Protein AF-A0A382L0S2-F1 (afdb_monomer_lite)

Structure (mmCIF, N/CA/C/O backbone):
data_AF-A0A382L0S2-F1
#
_entry.id   AF-A0A382L0S2-F1
#
loop_
_atom_site.group_PDB
_atom_site.id
_atom_site.type_symbol
_atom_site.label_atom_id
_atom_site.label_alt_id
_atom_site.label_comp_id
_atom_site.label_asym_id
_atom_site.label_entity_id
_atom_site.label_seq_id
_atom_site.pdbx_PDB_ins_code
_atom_site.Cartn_x
_atom_site.Cartn_y
_atom_site.Cartn_z
_atom_site.occupancy
_atom_site.B_iso_or_equiv
_atom_site.auth_seq_id
_atom_site.auth_comp_id
_atom_site.auth_asym_id
_atom_site.auth_atom_id
_atom_site.pdbx_PDB_model_num
ATOM 1 N N . MET A 1 1 ? 26.870 -4.732 -0.544 1.00 64.62 1 MET A N 1
ATOM 2 C CA . MET A 1 1 ? 25.675 -4.800 0.326 1.00 64.62 1 MET A CA 1
ATOM 3 C C . MET A 1 1 ? 24.924 -6.080 0.004 1.00 64.62 1 MET A C 1
ATOM 5 O O . MET A 1 1 ? 24.745 -6.356 -1.175 1.00 64.62 1 MET A O 1
ATOM 9 N N . SER A 1 2 ? 24.544 -6.872 1.008 1.00 80.81 2 SER A N 1
ATOM 10 C CA . SER A 1 2 ? 23.684 -8.047 0.823 1.00 80.81 2 SER A CA 1
ATOM 11 C C . SER A 1 2 ? 22.255 -7.709 1.243 1.00 80.81 2 SER A C 1
ATOM 13 O O . SER A 1 2 ? 22.035 -6.946 2.185 1.00 80.81 2 SER A O 1
ATOM 15 N N . PHE A 1 3 ? 21.278 -8.268 0.537 1.00 86.38 3 PHE A N 1
ATOM 16 C CA . PHE A 1 3 ? 19.871 -8.162 0.899 1.00 86.38 3 PHE A CA 1
ATOM 17 C C . PHE A 1 3 ? 19.255 -9.554 0.982 1.00 86.38 3 PHE A C 1
ATOM 19 O O . PHE A 1 3 ? 19.659 -10.479 0.275 1.00 86.38 3 PHE A O 1
ATOM 26 N N . ARG A 1 4 ? 18.258 -9.692 1.852 1.00 90.75 4 ARG A N 1
ATOM 27 C CA . ARG A 1 4 ? 17.361 -10.845 1.891 1.00 90.75 4 ARG A CA 1
ATOM 28 C C . ARG A 1 4 ? 15.991 -10.400 1.398 1.00 90.75 4 ARG A C 1
ATOM 30 O O . ARG A 1 4 ? 15.407 -9.495 1.990 1.00 90.75 4 ARG A O 1
ATOM 37 N N . LEU A 1 5 ? 15.479 -11.055 0.359 1.00 92.31 5 LEU A N 1
ATOM 38 C CA . LEU A 1 5 ? 14.095 -10.883 -0.079 1.00 92.31 5 LEU A CA 1
ATOM 39 C C . LEU A 1 5 ? 13.139 -11.382 1.012 1.00 92.31 5 LEU A C 1
ATOM 41 O O . LEU A 1 5 ? 13.307 -12.488 1.533 1.00 92.31 5 LEU A O 1
ATOM 45 N N . ILE A 1 6 ? 12.149 -10.560 1.353 1.00 93.00 6 ILE A N 1
ATOM 46 C CA . ILE A 1 6 ? 11.043 -10.924 2.244 1.00 93.00 6 ILE A CA 1
ATOM 47 C C . ILE A 1 6 ? 9.837 -11.347 1.414 1.00 93.00 6 ILE A C 1
ATOM 49 O O . ILE A 1 6 ? 9.325 -12.450 1.593 1.00 93.00 6 ILE A O 1
ATOM 53 N N . LYS A 1 7 ? 9.404 -10.483 0.492 1.00 93.12 7 LYS A N 1
ATOM 54 C CA . LYS A 1 7 ? 8.317 -10.757 -0.452 1.00 93.12 7 LYS A CA 1
ATOM 55 C C . LYS A 1 7 ? 8.411 -9.836 -1.660 1.00 93.12 7 LYS A C 1
ATOM 57 O O . LYS A 1 7 ? 8.923 -8.722 -1.565 1.00 93.12 7 LYS A O 1
ATOM 62 N N . GLN A 1 8 ? 7.844 -10.281 -2.769 1.00 94.75 8 GLN A N 1
ATOM 63 C CA . GLN A 1 8 ? 7.523 -9.405 -3.884 1.00 94.75 8 GLN A CA 1
ATOM 64 C C . GLN A 1 8 ? 6.237 -8.642 -3.549 1.00 94.75 8 GLN A C 1
ATOM 66 O O . GLN A 1 8 ? 5.236 -9.244 -3.160 1.00 94.75 8 GLN A O 1
ATOM 71 N N . ILE A 1 9 ? 6.289 -7.318 -3.645 1.00 91.69 9 ILE A N 1
ATOM 72 C CA . ILE A 1 9 ? 5.190 -6.415 -3.292 1.00 91.69 9 ILE A CA 1
ATOM 73 C C . ILE A 1 9 ? 4.315 -6.117 -4.513 1.00 91.69 9 ILE A C 1
ATOM 75 O O . ILE A 1 9 ? 3.101 -5.984 -4.382 1.00 91.69 9 ILE A O 1
ATOM 79 N N . GLY A 1 10 ? 4.915 -6.000 -5.698 1.00 93.56 10 GLY A N 1
ATOM 80 C CA . GLY A 1 10 ? 4.178 -5.650 -6.905 1.00 93.56 10 GLY A CA 1
ATOM 81 C C . GLY A 1 10 ? 5.039 -5.650 -8.159 1.00 93.56 10 GLY A C 1
ATOM 82 O O . GLY A 1 10 ? 6.267 -5.715 -8.093 1.00 93.56 10 GLY A O 1
ATOM 83 N N . VAL A 1 11 ? 4.367 -5.585 -9.305 1.00 95.00 11 VAL A N 1
ATOM 84 C CA . VAL A 1 11 ? 4.973 -5.444 -10.633 1.00 95.00 11 VAL A CA 1
ATOM 85 C C . VAL A 1 11 ? 4.153 -4.439 -11.418 1.00 95.00 11 VAL A C 1
ATOM 87 O O . VAL A 1 11 ? 2.924 -4.491 -11.380 1.00 95.00 11 VAL A O 1
ATOM 90 N N . ILE A 1 12 ? 4.832 -3.565 -12.149 1.00 94.62 12 ILE A N 1
ATOM 91 C CA . ILE A 1 12 ? 4.237 -2.774 -13.220 1.00 94.62 12 ILE A CA 1
ATOM 92 C C . ILE A 1 12 ? 4.976 -3.173 -14.492 1.00 94.62 12 ILE A C 1
ATOM 94 O O . ILE A 1 12 ? 6.193 -3.031 -14.578 1.00 94.62 12 ILE A O 1
ATOM 98 N N . THR A 1 13 ? 4.263 -3.765 -15.443 1.00 93.62 13 THR A N 1
ATOM 99 C CA . THR A 1 13 ? 4.886 -4.310 -16.656 1.00 93.62 13 THR A CA 1
ATOM 100 C C . THR A 1 13 ? 5.053 -3.239 -17.729 1.00 93.62 13 THR A C 1
ATOM 102 O O . THR A 1 13 ? 4.321 -2.253 -17.721 1.00 93.62 13 THR A O 1
ATOM 105 N N . ALA A 1 14 ? 5.953 -3.470 -18.688 1.00 91.19 14 ALA A N 1
ATOM 106 C CA . ALA A 1 14 ? 6.124 -2.606 -19.859 1.00 91.19 14 ALA A CA 1
ATOM 107 C C . ALA A 1 14 ? 4.809 -2.356 -20.604 1.00 91.19 14 ALA A C 1
ATOM 109 O O . ALA A 1 14 ? 4.462 -1.218 -20.891 1.00 91.19 14 ALA A O 1
ATOM 110 N N . SER A 1 15 ? 3.996 -3.397 -20.801 1.00 88.75 15 SER A N 1
ATOM 111 C CA . SER A 1 15 ? 2.682 -3.241 -21.433 1.00 88.75 15 SER A CA 1
ATOM 112 C C . SER A 1 15 ? 1.701 -2.408 -20.609 1.00 88.75 15 SER A C 1
ATOM 114 O O . SER A 1 15 ? 0.786 -1.824 -21.175 1.00 88.75 15 SER A O 1
ATOM 116 N N . THR A 1 16 ? 1.869 -2.358 -19.284 1.00 88.88 16 THR A N 1
ATOM 117 C CA . THR A 1 16 ? 1.082 -1.477 -18.418 1.00 88.88 16 THR A CA 1
ATOM 118 C C . THR A 1 16 ? 1.507 -0.026 -18.603 1.00 88.88 16 THR A C 1
ATOM 120 O O . THR A 1 16 ? 0.642 0.829 -18.651 1.00 88.88 16 THR A O 1
ATOM 123 N N . LEU A 1 17 ? 2.806 0.251 -18.740 1.00 87.06 17 LEU A N 1
ATOM 124 C CA . LEU A 1 17 ? 3.327 1.612 -18.888 1.00 87.06 17 LEU A CA 1
ATOM 125 C C . LEU A 1 17 ? 3.304 2.151 -20.327 1.00 87.06 17 LEU A C 1
ATOM 127 O O . LEU A 1 17 ? 3.513 3.344 -20.519 1.00 87.06 17 LEU A O 1
ATOM 131 N N . GLY A 1 18 ? 3.039 1.321 -21.337 1.00 79.12 18 GLY A N 1
ATOM 132 C CA . GLY A 1 18 ? 3.073 1.735 -22.746 1.00 79.12 18 GLY A CA 1
ATOM 133 C C . GLY A 1 18 ? 1.963 2.682 -23.213 1.00 79.12 18 GLY A C 1
ATOM 134 O O . GLY A 1 18 ? 1.896 3.017 -24.393 1.00 79.12 18 GLY A O 1
ATOM 135 N N . ASP A 1 19 ? 1.083 3.129 -22.317 1.00 70.44 19 ASP A N 1
ATOM 136 C CA . ASP A 1 19 ? 0.087 4.172 -22.585 1.00 70.44 19 ASP A CA 1
ATOM 137 C C . ASP A 1 19 ? 0.564 5.585 -22.199 1.00 70.44 19 ASP A C 1
ATOM 139 O O . ASP A 1 19 ? -0.223 6.532 -22.254 1.00 70.44 19 ASP A O 1
ATOM 143 N N . ASP A 1 20 ? 1.832 5.729 -21.797 1.00 76.25 20 ASP A N 1
ATOM 144 C CA . ASP A 1 20 ? 2.412 6.960 -21.246 1.00 76.25 20 ASP A CA 1
ATOM 145 C C . ASP A 1 20 ? 1.604 7.538 -20.066 1.00 76.25 20 ASP A C 1
ATOM 147 O O . ASP A 1 20 ? 1.702 8.727 -19.742 1.00 76.25 20 ASP A O 1
ATOM 151 N N . ALA A 1 21 ? 0.819 6.696 -19.387 1.00 84.94 21 ALA A N 1
ATOM 152 C CA . ALA A 1 21 ? 0.110 7.042 -18.171 1.00 84.94 21 ALA A CA 1
ATOM 153 C C . ALA A 1 21 ? 0.865 6.533 -16.941 1.00 84.94 21 ALA A C 1
ATOM 155 O O . ALA A 1 21 ? 1.650 5.584 -16.975 1.00 84.94 21 ALA A O 1
ATOM 156 N N . ALA A 1 22 ? 0.631 7.193 -15.809 1.00 91.62 22 ALA A N 1
ATOM 157 C CA . ALA A 1 22 ? 1.154 6.717 -14.542 1.00 91.62 22 ALA A CA 1
ATOM 158 C C . ALA A 1 22 ? 0.336 5.518 -14.060 1.00 91.62 22 ALA A C 1
ATOM 160 O O . ALA A 1 22 ? -0.888 5.595 -13.941 1.00 91.62 22 ALA A O 1
ATOM 161 N N . HIS A 1 23 ? 1.028 4.450 -13.682 1.00 93.31 23 HIS A N 1
ATOM 162 C CA . HIS A 1 23 ? 0.426 3.263 -13.083 1.00 93.31 23 HIS A CA 1
ATOM 163 C C . HIS A 1 23 ? 0.971 3.044 -11.684 1.00 93.31 23 HIS A C 1
ATOM 165 O O . HIS A 1 23 ? 2.091 3.443 -11.372 1.00 93.31 23 HIS A O 1
ATOM 171 N N . ALA A 1 24 ? 0.175 2.423 -10.819 1.00 93.25 24 ALA A N 1
ATOM 172 C CA . ALA A 1 24 ? 0.540 2.180 -9.431 1.00 93.25 24 ALA A CA 1
ATOM 173 C C . ALA A 1 24 ? 0.314 0.723 -9.037 1.00 93.25 24 ALA A C 1
ATOM 175 O O . ALA A 1 24 ? -0.635 0.079 -9.484 1.00 93.25 24 ALA A O 1
ATOM 176 N N . THR A 1 25 ? 1.162 0.220 -8.147 1.00 92.31 25 THR A N 1
ATOM 177 C CA . THR A 1 25 ? 0.911 -1.036 -7.443 1.00 92.31 25 THR A CA 1
ATOM 178 C C . THR A 1 25 ? -0.299 -0.888 -6.515 1.00 92.31 25 THR A C 1
ATOM 180 O O . THR A 1 25 ? -0.684 0.221 -6.126 1.00 92.31 25 THR A O 1
ATOM 183 N N . SER A 1 26 ? -0.859 -2.015 -6.070 1.00 89.56 26 SER A N 1
ATOM 184 C CA . SER A 1 26 ? -1.705 -2.025 -4.870 1.00 89.56 26 SER A CA 1
ATOM 185 C C . SER A 1 26 ? -0.945 -1.425 -3.685 1.00 89.56 26 SER A C 1
ATOM 187 O O . SER A 1 26 ? 0.293 -1.508 -3.654 1.00 89.56 26 SER A O 1
ATOM 189 N N . ALA A 1 27 ? -1.652 -0.836 -2.710 1.00 87.56 27 ALA A N 1
ATOM 190 C CA . ALA A 1 27 ? -0.945 -0.394 -1.518 1.00 87.56 27 ALA A CA 1
ATOM 191 C C . ALA A 1 27 ? -0.402 -1.591 -0.737 1.00 87.56 27 ALA A C 1
ATOM 193 O O . ALA A 1 27 ? -0.904 -2.716 -0.814 1.00 87.56 27 ALA A O 1
ATOM 194 N N . PHE A 1 28 ? 0.658 -1.343 0.015 1.00 89.88 28 PH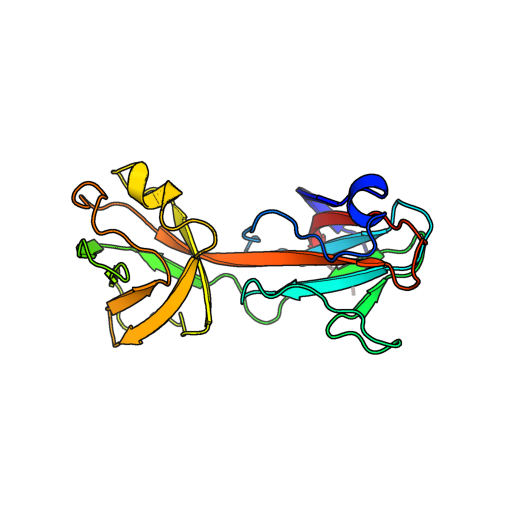E A N 1
ATOM 195 C CA . PHE A 1 28 ? 1.332 -2.362 0.794 1.00 89.88 28 PHE A CA 1
ATOM 196 C C . PHE A 1 28 ? 1.877 -1.792 2.092 1.00 89.88 28 PHE A C 1
ATOM 198 O O . PHE A 1 28 ? 2.148 -0.599 2.229 1.00 89.88 28 PHE A O 1
ATOM 205 N N . THR A 1 29 ? 2.077 -2.691 3.045 1.00 89.69 29 THR A N 1
ATOM 206 C CA . THR A 1 29 ? 2.814 -2.427 4.274 1.00 89.69 29 THR A CA 1
ATOM 207 C C . THR A 1 29 ? 4.179 -3.094 4.190 1.00 89.69 29 THR A C 1
ATOM 209 O O . THR A 1 29 ? 4.353 -4.125 3.526 1.00 89.69 29 THR A O 1
ATOM 212 N N . ILE A 1 30 ? 5.142 -2.492 4.876 1.00 88.06 30 ILE A N 1
ATOM 213 C CA . ILE A 1 30 ? 6.498 -3.011 5.022 1.00 88.06 30 ILE A CA 1
ATOM 214 C C . ILE A 1 30 ? 6.763 -3.346 6.486 1.00 88.06 30 ILE A C 1
ATOM 216 O O . ILE A 1 30 ? 6.225 -2.708 7.394 1.00 88.06 30 ILE A O 1
ATOM 220 N N . GLY A 1 31 ? 7.612 -4.338 6.723 1.00 86.31 31 GLY A N 1
ATOM 221 C CA . GLY A 1 31 ? 8.090 -4.667 8.055 1.00 86.31 31 GLY A CA 1
ATOM 222 C C . GLY A 1 31 ? 8.904 -3.526 8.687 1.00 86.31 31 GLY A C 1
ATOM 223 O O . GLY A 1 31 ? 9.532 -2.727 7.987 1.00 86.31 31 GLY A O 1
ATOM 224 N N . PRO A 1 32 ? 8.977 -3.465 10.029 1.00 80.25 32 PRO A N 1
ATOM 225 C CA . PRO A 1 32 ? 9.623 -2.365 10.758 1.00 80.25 32 PRO A CA 1
ATOM 226 C C . PRO A 1 32 ? 11.134 -2.239 10.497 1.00 80.25 32 PRO A C 1
ATOM 228 O O . PRO A 1 32 ? 11.726 -1.187 10.734 1.00 80.25 32 PRO A O 1
ATOM 231 N N . ARG A 1 33 ? 11.772 -3.311 10.014 1.00 83.38 33 ARG A N 1
ATOM 232 C CA . ARG A 1 33 ? 13.212 -3.383 9.705 1.00 83.38 33 ARG A CA 1
ATOM 233 C C . ARG A 1 33 ? 13.478 -3.612 8.218 1.00 83.38 33 ARG A C 1
ATOM 235 O O . ARG A 1 33 ? 14.577 -4.017 7.846 1.00 83.38 33 ARG A O 1
ATOM 242 N N . SER A 1 34 ? 12.460 -3.399 7.395 1.00 89.81 34 SER A N 1
ATOM 243 C CA . SER A 1 34 ? 12.517 -3.655 5.968 1.00 89.81 34 SER A CA 1
ATOM 244 C C . SER A 1 34 ? 12.777 -2.372 5.187 1.00 89.81 34 SER A C 1
ATOM 246 O O . SER A 1 34 ? 12.677 -1.251 5.689 1.00 89.81 34 SER A O 1
ATOM 248 N N . SER A 1 35 ? 13.151 -2.555 3.935 1.00 91.94 35 SER A N 1
ATOM 249 C CA . SER A 1 35 ? 13.366 -1.523 2.932 1.00 91.94 35 SER A CA 1
ATOM 250 C C . SER A 1 35 ? 12.645 -1.934 1.655 1.00 91.94 35 SER A C 1
ATOM 252 O O . SER A 1 35 ? 12.332 -3.111 1.457 1.00 91.94 35 SER A O 1
ATOM 254 N N . ILE A 1 36 ? 12.376 -0.963 0.795 1.00 93.62 36 ILE A N 1
ATOM 255 C CA . ILE A 1 36 ? 11.750 -1.204 -0.504 1.00 93.62 36 ILE A CA 1
ATOM 256 C C . ILE A 1 36 ? 12.867 -1.235 -1.532 1.00 93.62 36 ILE A C 1
ATOM 258 O O . ILE A 1 36 ? 13.655 -0.295 -1.617 1.00 93.62 36 ILE A O 1
ATOM 262 N N . ARG A 1 37 ? 12.942 -2.298 -2.322 1.00 94.81 37 ARG A N 1
ATOM 263 C CA . ARG A 1 37 ? 13.800 -2.340 -3.500 1.00 94.81 37 ARG A CA 1
ATOM 264 C C . ARG A 1 37 ? 12.933 -2.247 -4.740 1.00 94.81 37 ARG A C 1
ATOM 266 O O . ARG A 1 37 ? 11.941 -2.959 -4.859 1.00 94.81 37 ARG A O 1
ATOM 273 N N . ILE A 1 38 ? 13.314 -1.362 -5.646 1.00 96.56 38 ILE A N 1
ATOM 274 C CA . ILE A 1 38 ? 12.640 -1.172 -6.925 1.00 96.56 38 ILE A CA 1
ATOM 275 C C . ILE A 1 38 ? 13.666 -1.445 -8.010 1.00 96.56 38 ILE A C 1
ATOM 277 O O . ILE A 1 38 ? 14.729 -0.821 -8.012 1.00 96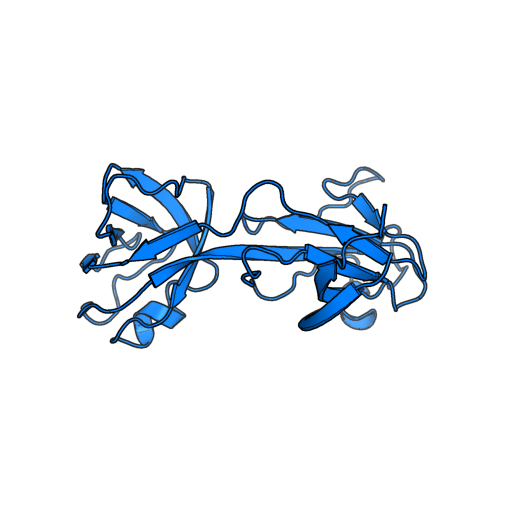.56 38 ILE A O 1
ATOM 281 N N . SER A 1 39 ? 13.364 -2.393 -8.890 1.00 96.50 39 SER A N 1
ATOM 282 C CA . SER A 1 39 ? 14.242 -2.798 -9.989 1.00 96.50 39 SER A CA 1
ATOM 283 C C . SER A 1 39 ? 13.551 -2.559 -11.321 1.00 96.50 39 SER A C 1
ATOM 285 O O . SER A 1 39 ? 12.394 -2.945 -11.482 1.00 96.50 39 SER A O 1
ATOM 287 N N . GLU A 1 40 ? 14.266 -1.945 -12.256 1.00 96.19 40 GLU A N 1
ATOM 288 C CA . GLU A 1 40 ? 13.844 -1.783 -13.645 1.00 96.19 40 GLU A CA 1
ATOM 289 C C . GLU A 1 40 ? 14.088 -3.097 -14.405 1.00 96.19 40 GLU A C 1
ATOM 291 O O . GLU A 1 40 ? 15.133 -3.730 -14.231 1.00 96.19 40 GLU A O 1
ATOM 296 N N . VAL A 1 41 ? 13.099 -3.542 -15.182 1.00 94.62 41 VAL A N 1
ATOM 297 C CA . VAL A 1 41 ? 13.091 -4.845 -15.877 1.00 94.62 41 VAL A CA 1
ATOM 298 C C . VAL A 1 41 ? 12.578 -4.785 -17.323 1.00 94.62 41 VAL A C 1
ATOM 300 O O . VAL A 1 41 ? 12.547 -5.814 -17.994 1.00 94.62 41 VAL A O 1
ATOM 303 N N . GLY A 1 42 ? 12.139 -3.621 -17.799 1.00 90.38 42 GLY A N 1
ATOM 304 C CA . GLY A 1 42 ? 11.716 -3.368 -19.180 1.00 90.38 42 GLY A CA 1
ATOM 305 C C . GLY A 1 42 ? 12.844 -2.876 -20.093 1.00 90.38 42 GLY A C 1
ATOM 306 O O . GLY A 1 42 ? 12.667 -2.847 -21.307 1.00 90.38 42 GLY A O 1
ATOM 307 N N . GLY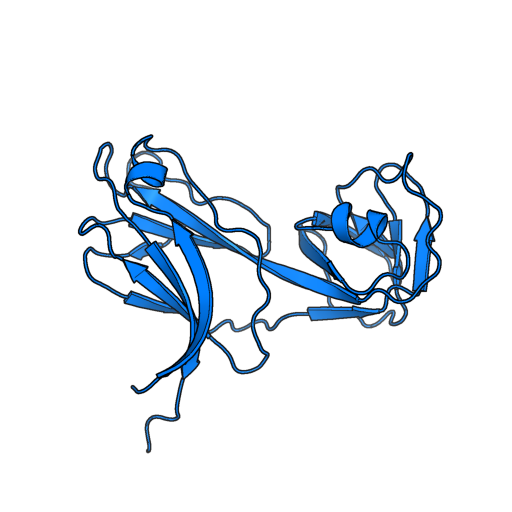 A 1 43 ? 14.011 -2.535 -19.540 1.00 92.50 43 GLY A N 1
ATOM 308 C CA . GLY A 1 43 ? 15.173 -2.063 -20.288 1.00 92.50 43 GLY A CA 1
ATOM 309 C C . GLY A 1 43 ? 15.125 -0.578 -20.651 1.00 92.50 43 GLY A C 1
ATOM 310 O O . GLY A 1 43 ? 15.985 -0.135 -21.409 1.00 92.50 43 GLY A O 1
ATOM 311 N N . GLN A 1 44 ? 14.173 0.185 -20.104 1.00 93.50 44 GLN A N 1
ATOM 312 C CA . GLN A 1 44 ? 13.981 1.615 -20.371 1.00 93.50 44 GLN A CA 1
ATOM 313 C C . GLN A 1 44 ? 13.946 2.423 -19.066 1.00 93.50 44 GLN A C 1
ATOM 315 O O . GLN A 1 44 ? 13.667 1.895 -17.993 1.00 93.50 44 GLN A O 1
ATOM 320 N N . ASP A 1 45 ? 14.228 3.722 -19.151 1.00 92.62 45 ASP A N 1
ATOM 321 C CA . ASP A 1 45 ? 14.209 4.617 -17.993 1.00 92.62 45 ASP A CA 1
ATOM 322 C C . ASP A 1 45 ? 12.765 4.938 -17.553 1.00 92.62 45 ASP A C 1
ATOM 324 O O . ASP A 1 45 ? 11.878 5.182 -18.377 1.00 92.62 45 ASP A O 1
ATOM 328 N N . ALA A 1 46 ? 12.535 4.997 -16.239 1.00 93.00 46 ALA A N 1
ATOM 329 C CA . ALA A 1 46 ? 11.234 5.314 -15.647 1.00 93.00 46 ALA A CA 1
ATOM 330 C C . ALA A 1 46 ? 11.346 6.380 -14.559 1.00 93.00 46 ALA A C 1
ATOM 332 O O . ALA A 1 46 ? 12.325 6.428 -13.813 1.00 93.00 46 ALA A O 1
ATOM 333 N N . TYR A 1 47 ? 10.295 7.174 -14.379 1.00 94.62 47 TYR A N 1
ATOM 334 C CA . TYR A 1 47 ? 10.111 7.924 -13.142 1.00 94.62 47 TYR A CA 1
ATOM 335 C C . TYR A 1 47 ? 9.302 7.108 -12.149 1.00 94.62 47 TYR A C 1
ATOM 337 O O . TYR A 1 47 ? 8.235 6.596 -12.481 1.00 94.62 47 TYR A O 1
ATOM 345 N N . VAL A 1 48 ? 9.789 7.031 -10.913 1.00 95.31 48 VAL A N 1
ATOM 346 C CA . VAL A 1 48 ? 9.180 6.240 -9.845 1.00 95.31 48 VAL A CA 1
ATOM 347 C C . VAL A 1 48 ? 8.908 7.112 -8.626 1.00 95.31 48 VAL A C 1
ATOM 349 O O . VAL A 1 48 ? 9.747 7.914 -8.206 1.00 95.31 48 VAL A O 1
ATOM 352 N N . LYS A 1 49 ? 7.737 6.926 -8.017 1.00 94.81 49 LYS A N 1
ATOM 353 C CA . LYS A 1 49 ? 7.353 7.566 -6.757 1.00 94.81 49 LYS A CA 1
ATOM 354 C C . LYS A 1 49 ? 6.842 6.531 -5.769 1.00 94.81 49 LYS A C 1
ATOM 356 O O . LYS A 1 49 ? 5.934 5.764 -6.085 1.00 94.81 49 LYS A O 1
ATOM 361 N N . VAL A 1 50 ? 7.386 6.561 -4.555 1.00 92.56 50 VAL A N 1
ATOM 362 C CA . VAL A 1 50 ? 6.807 5.878 -3.394 1.00 92.56 50 VAL A CA 1
ATOM 363 C C . VAL A 1 50 ? 5.995 6.902 -2.617 1.00 92.56 50 VAL A C 1
ATOM 365 O O . VAL A 1 50 ? 6.520 7.953 -2.262 1.00 92.56 50 VAL A O 1
ATOM 368 N N . SER A 1 51 ? 4.716 6.625 -2.389 1.00 91.69 51 SER A N 1
ATOM 369 C CA . SER A 1 51 ? 3.787 7.572 -1.774 1.00 91.69 51 SER A CA 1
ATOM 370 C C . SER A 1 51 ? 3.047 6.920 -0.616 1.00 91.69 51 SER A C 1
ATOM 372 O O . SER A 1 51 ? 2.429 5.872 -0.798 1.00 91.69 51 SER A O 1
ATOM 374 N N . ASN A 1 52 ? 3.089 7.551 0.560 1.00 89.19 52 ASN A N 1
ATOM 375 C CA . ASN A 1 52 ? 2.197 7.239 1.680 1.00 89.19 52 ASN A CA 1
ATOM 376 C C . ASN A 1 52 ? 0.888 8.039 1.613 1.00 89.19 52 ASN A C 1
ATOM 378 O O . ASN A 1 52 ? 0.038 7.849 2.465 1.00 89.19 52 ASN A O 1
ATOM 382 N N . GLU A 1 53 ? 0.718 8.920 0.627 1.00 88.12 53 GLU A N 1
ATOM 383 C CA . GLU A 1 53 ? -0.510 9.693 0.392 1.00 88.12 53 GLU A CA 1
ATOM 384 C C . GLU A 1 53 ? -1.357 9.078 -0.733 1.00 88.12 53 GLU A C 1
ATOM 386 O O . GLU A 1 53 ? -2.439 9.562 -1.049 1.00 88.12 53 GLU A O 1
ATOM 391 N N . GLY A 1 54 ? -0.858 8.030 -1.397 1.00 84.75 54 GLY A N 1
ATOM 392 C CA . GLY A 1 54 ? -1.524 7.415 -2.547 1.00 84.75 54 GLY A CA 1
ATOM 393 C C . GLY A 1 54 ? -1.459 8.238 -3.838 1.00 84.75 54 GLY A C 1
ATOM 394 O O . GLY A 1 54 ? -2.095 7.872 -4.823 1.00 84.75 54 GLY A O 1
ATOM 395 N N . THR A 1 55 ? -0.694 9.332 -3.8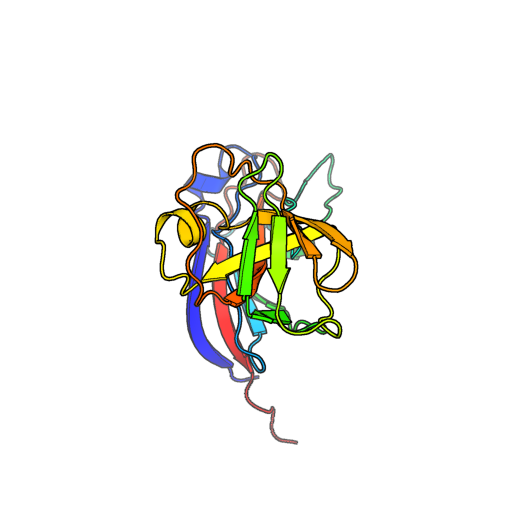58 1.00 91.00 55 THR A N 1
ATOM 396 C CA . THR A 1 55 ? -0.514 10.180 -5.044 1.00 91.00 55 THR A CA 1
ATOM 397 C C . THR A 1 55 ? 0.387 9.516 -6.087 1.00 91.00 55 THR A C 1
ATOM 399 O O . THR A 1 55 ? 1.446 8.979 -5.754 1.00 91.00 55 THR A O 1
ATOM 402 N N . ALA A 1 56 ? -0.012 9.597 -7.357 1.00 93.06 56 ALA A N 1
ATOM 403 C CA . ALA A 1 56 ? 0.746 9.037 -8.470 1.00 93.06 56 ALA A CA 1
ATOM 404 C C . ALA A 1 56 ? 1.990 9.873 -8.820 1.00 93.06 56 ALA A C 1
ATOM 406 O O . ALA A 1 56 ? 2.075 11.080 -8.542 1.00 93.06 56 ALA A O 1
ATOM 407 N N . VAL A 1 57 ? 2.959 9.211 -9.449 1.00 94.38 57 VAL A N 1
ATOM 408 C CA . VAL A 1 57 ? 4.061 9.872 -10.139 1.00 94.38 57 VAL A CA 1
ATOM 409 C C . VAL A 1 57 ? 3.520 10.666 -11.327 1.00 94.38 57 VAL A C 1
ATOM 411 O O . VAL A 1 57 ? 2.564 10.259 -11.981 1.00 94.38 57 VAL A O 1
ATOM 414 N N . THR A 1 58 ? 4.118 11.815 -11.604 1.00 92.31 58 THR A N 1
ATOM 415 C CA . THR A 1 58 ? 3.791 12.654 -12.759 1.00 92.31 58 THR A CA 1
ATOM 416 C C . THR A 1 58 ? 5.060 12.930 -13.537 1.00 92.31 58 THR A C 1
ATOM 418 O O . THR A 1 58 ? 6.068 13.248 -12.916 1.00 92.31 58 THR A O 1
ATOM 421 N N . ASN A 1 59 ? 4.993 12.889 -14.864 1.00 87.62 59 ASN A N 1
ATOM 422 C CA . ASN A 1 59 ? 6.043 13.374 -15.753 1.00 87.62 59 ASN A CA 1
ATOM 423 C C . ASN A 1 59 ? 5.418 14.407 -16.693 1.00 87.62 59 ASN A C 1
ATOM 425 O O . ASN A 1 59 ? 4.562 14.066 -17.505 1.00 87.62 59 ASN A O 1
ATOM 429 N N . SER A 1 60 ? 5.794 15.675 -16.541 1.00 80.12 60 SER A N 1
ATOM 430 C CA . SER A 1 60 ? 5.340 16.749 -17.424 1.00 80.12 60 SER A CA 1
ATOM 431 C C . SER A 1 60 ? 6.545 17.530 -17.915 1.00 80.12 60 SER A C 1
ATOM 433 O O . SER A 1 60 ? 7.253 18.153 -17.123 1.00 80.12 60 SER A O 1
ATOM 435 N N . SER A 1 61 ? 6.790 17.481 -19.225 1.00 75.06 61 SER A N 1
ATOM 436 C CA . SER A 1 61 ? 7.866 18.230 -19.888 1.00 75.06 61 SER A CA 1
ATOM 437 C C . SER A 1 61 ? 9.249 18.037 -19.240 1.00 75.06 61 SER A C 1
ATOM 439 O O . SER A 1 61 ? 10.004 18.996 -19.090 1.00 75.06 61 SER A O 1
ATOM 441 N N . GLY A 1 62 ? 9.574 16.808 -18.821 1.00 70.19 62 GLY A N 1
ATOM 442 C CA . GLY A 1 62 ? 10.858 16.474 -18.190 1.00 70.19 62 GLY A CA 1
ATOM 443 C C . GLY A 1 62 ? 10.970 16.862 -16.712 1.00 70.19 62 GLY A C 1
ATOM 444 O O . GLY A 1 62 ? 12.041 16.729 -16.122 1.00 70.19 62 GLY A O 1
ATOM 445 N N . VAL A 1 63 ? 9.881 17.331 -16.095 1.00 81.00 63 VAL A N 1
ATOM 446 C CA . VAL A 1 63 ? 9.792 17.562 -14.651 1.00 81.00 63 VAL A CA 1
ATOM 447 C C . VAL A 1 63 ? 8.945 16.459 -14.033 1.00 81.00 63 VAL A C 1
ATOM 449 O O . VAL A 1 63 ? 7.777 16.279 -14.387 1.00 81.00 63 VAL A O 1
ATOM 452 N N . SER A 1 64 ? 9.542 15.734 -13.088 1.00 90.19 64 SER A N 1
ATOM 453 C CA . SER A 1 64 ? 8.878 14.664 -12.353 1.00 90.19 64 SER A CA 1
ATOM 454 C C . SER A 1 64 ? 8.805 14.949 -10.859 1.00 90.19 64 SER A C 1
ATOM 456 O O . SER A 1 64 ? 9.713 15.547 -10.283 1.00 90.19 64 SER A O 1
ATOM 458 N N . ASN A 1 65 ? 7.717 14.504 -10.225 1.00 92.75 65 ASN A N 1
ATOM 459 C CA . ASN A 1 65 ? 7.585 14.468 -8.763 1.00 92.75 65 ASN A CA 1
ATOM 460 C C . ASN A 1 65 ? 8.146 13.160 -8.155 1.00 92.75 65 ASN A C 1
ATOM 462 O O . ASN A 1 65 ? 8.016 12.938 -6.950 1.00 92.75 65 ASN A O 1
ATOM 466 N N . GLY A 1 66 ? 8.706 12.285 -8.995 1.00 92.94 66 GLY A N 1
ATOM 467 C CA . GLY A 1 66 ? 9.418 11.068 -8.628 1.00 92.94 66 GLY A CA 1
ATOM 468 C C . GLY A 1 66 ? 10.907 11.155 -8.963 1.00 92.94 66 GLY A C 1
ATOM 469 O O . GLY A 1 66 ? 11.386 12.137 -9.531 1.00 92.94 66 GLY A O 1
ATOM 470 N N . PHE A 1 67 ? 11.651 10.107 -8.623 1.00 93.31 67 PHE A N 1
ATOM 471 C CA . PHE A 1 67 ? 13.056 9.976 -9.007 1.00 93.31 67 PHE A CA 1
ATOM 472 C C . PHE A 1 67 ? 13.182 9.169 -10.302 1.00 93.31 67 PHE A C 1
ATOM 474 O O . PHE A 1 67 ? 12.341 8.321 -10.596 1.00 93.31 67 PHE A O 1
ATOM 481 N N . CYS A 1 68 ? 14.234 9.428 -11.077 1.00 93.38 68 CYS A N 1
ATOM 482 C CA . CYS A 1 68 ? 14.543 8.634 -12.263 1.00 93.38 68 CYS A CA 1
ATOM 483 C C . CYS A 1 68 ? 15.210 7.311 -11.852 1.00 93.38 68 CYS A C 1
ATOM 485 O O . CYS A 1 68 ? 16.236 7.312 -11.165 1.00 93.38 68 CYS A O 1
ATOM 487 N N . LEU A 1 69 ? 14.627 6.195 -12.277 1.00 95.44 69 LEU A N 1
ATOM 488 C CA . LEU A 1 69 ? 15.193 4.856 -12.213 1.00 95.44 69 LEU A CA 1
ATOM 489 C C . LEU A 1 69 ? 15.692 4.488 -13.612 1.00 95.44 69 LEU A C 1
ATOM 491 O O . LEU A 1 69 ? 14.905 4.402 -14.552 1.00 95.44 69 LEU A O 1
ATOM 495 N N . LYS A 1 70 ? 17.003 4.283 -13.740 1.00 95.06 70 LYS A N 1
ATOM 496 C CA . LYS A 1 70 ? 17.630 3.987 -15.029 1.00 95.06 70 LYS A CA 1
ATOM 497 C C . LYS A 1 70 ? 17.409 2.541 -15.464 1.00 95.06 70 LYS A C 1
ATOM 499 O O . LYS A 1 70 ? 17.279 1.651 -14.618 1.00 95.06 70 LYS A O 1
ATOM 504 N N . ALA A 1 71 ? 17.432 2.319 -16.770 1.00 94.50 71 ALA A N 1
ATOM 505 C CA . ALA A 1 71 ? 17.326 1.017 -17.400 1.00 94.50 71 ALA A CA 1
ATOM 506 C C . ALA A 1 71 ? 18.289 0.006 -16.762 1.00 94.50 71 ALA A C 1
ATOM 508 O O . ALA A 1 71 ? 19.470 0.296 -16.543 1.00 94.50 71 ALA A O 1
ATOM 509 N N . ASN A 1 72 ? 17.787 -1.195 -16.479 1.00 94.81 72 ASN A N 1
ATOM 510 C CA . ASN A 1 72 ? 18.516 -2.305 -15.863 1.00 94.81 72 ASN A CA 1
ATOM 511 C C . ASN A 1 72 ? 19.162 -1.965 -14.505 1.00 94.81 72 ASN A C 1
ATOM 513 O O . ASN A 1 72 ? 20.137 -2.602 -14.094 1.00 94.81 72 ASN A O 1
ATOM 517 N N . SER A 1 73 ? 18.648 -0.952 -13.800 1.00 96.38 73 SER A N 1
ATOM 518 C CA . SER A 1 73 ? 19.146 -0.542 -12.487 1.00 96.38 73 SER A CA 1
ATOM 519 C C . SER A 1 73 ? 18.151 -0.862 -11.371 1.00 96.38 73 SER A C 1
ATOM 521 O O . SER A 1 73 ? 16.985 -1.184 -11.602 1.00 96.38 73 SER A O 1
ATOM 523 N N . SER A 1 74 ? 18.620 -0.789 -10.124 1.00 95.62 74 SER A N 1
ATOM 524 C CA . SER A 1 74 ? 17.753 -0.923 -8.956 1.00 95.62 74 SER A CA 1
ATOM 525 C C . SER A 1 74 ? 18.100 0.105 -7.892 1.00 95.62 74 SER A C 1
ATOM 527 O O . SER A 1 74 ? 19.279 0.338 -7.622 1.00 95.62 74 SER A O 1
ATOM 529 N N . VAL A 1 75 ? 17.078 0.648 -7.239 1.00 95.56 75 VAL A N 1
ATOM 530 C CA . VAL A 1 75 ? 17.198 1.564 -6.101 1.00 95.56 75 VAL A CA 1
ATOM 531 C C . VAL A 1 75 ? 16.654 0.886 -4.850 1.00 95.56 75 VAL A C 1
ATOM 533 O O . VAL A 1 75 ? 15.663 0.158 -4.898 1.00 95.56 75 VAL A O 1
ATOM 536 N N . THR A 1 76 ? 17.317 1.116 -3.716 1.00 93.75 76 THR A N 1
ATOM 537 C CA . THR A 1 76 ? 16.830 0.697 -2.397 1.00 93.75 76 THR A CA 1
ATOM 538 C C . THR A 1 76 ? 16.443 1.925 -1.590 1.00 93.75 76 THR A C 1
ATOM 540 O O . THR A 1 76 ? 17.244 2.841 -1.429 1.00 93.75 76 THR A O 1
ATOM 543 N N . ILE A 1 77 ? 15.218 1.924 -1.082 1.00 91.50 77 ILE A N 1
ATOM 544 C CA . ILE A 1 77 ? 14.622 3.001 -0.304 1.00 91.50 77 ILE A CA 1
ATOM 545 C C . ILE A 1 77 ? 14.493 2.507 1.128 1.00 91.50 77 ILE A C 1
ATOM 547 O O . ILE A 1 77 ? 13.759 1.554 1.413 1.00 91.50 77 ILE A O 1
ATOM 551 N N . VAL A 1 78 ? 15.225 3.163 2.023 1.00 88.88 78 VAL A N 1
ATOM 552 C CA . VAL A 1 78 ? 15.128 2.956 3.465 1.00 88.88 78 VAL A CA 1
ATOM 553 C C . VAL A 1 78 ? 14.215 4.053 4.002 1.00 88.88 78 VAL A C 1
ATOM 555 O O . VAL A 1 78 ? 14.612 5.212 3.987 1.00 88.88 78 VAL A O 1
ATOM 558 N N . PRO A 1 79 ? 12.985 3.733 4.422 1.00 83.25 79 PRO A N 1
ATOM 559 C CA . PRO A 1 79 ? 12.070 4.755 4.896 1.00 83.25 79 PRO A CA 1
ATOM 560 C C . PRO A 1 79 ? 12.465 5.208 6.301 1.00 83.25 79 PRO A C 1
ATOM 562 O O . PRO A 1 79 ? 12.660 4.371 7.194 1.00 83.25 79 PRO A O 1
ATOM 565 N N . ASP A 1 80 ? 12.547 6.523 6.481 1.00 79.19 80 ASP A N 1
ATOM 566 C CA . ASP A 1 80 ? 12.817 7.157 7.774 1.00 79.19 80 ASP A CA 1
ATOM 567 C C . ASP A 1 80 ? 11.618 7.006 8.714 1.00 79.19 80 ASP A C 1
ATOM 569 O O . ASP A 1 80 ? 11.772 6.641 9.880 1.00 79.19 80 ASP A O 1
ATOM 573 N N . GLU A 1 81 ? 10.408 7.192 8.183 1.00 73.44 81 GLU A N 1
ATOM 574 C CA . GLU A 1 81 ? 9.165 6.960 8.909 1.00 73.44 81 GLU A CA 1
ATOM 575 C C . GLU A 1 81 ? 8.681 5.520 8.699 1.00 73.44 81 GLU A C 1
ATOM 577 O O . GLU A 1 81 ? 8.588 5.016 7.576 1.00 73.44 81 GLU A O 1
ATOM 582 N N . LYS A 1 82 ? 8.410 4.820 9.802 1.00 76.12 82 LYS A N 1
ATOM 583 C CA . LYS A 1 82 ? 7.936 3.432 9.770 1.00 76.12 82 LYS A CA 1
ATOM 584 C C . LYS A 1 82 ? 6.420 3.371 9.616 1.00 76.12 82 LYS A C 1
ATOM 586 O O . LYS A 1 82 ? 5.716 4.358 9.801 1.00 76.12 82 LYS A O 1
ATOM 591 N N . VAL A 1 83 ? 5.925 2.175 9.290 1.00 86.50 83 VAL A N 1
ATOM 592 C CA . VAL A 1 83 ? 4.486 1.897 9.320 1.00 86.50 83 VAL A CA 1
ATOM 593 C C . VAL A 1 83 ? 3.923 2.246 10.693 1.00 86.50 83 VAL A C 1
ATOM 595 O O . VAL A 1 83 ? 4.489 1.885 11.725 1.00 86.50 83 VAL A O 1
ATOM 598 N N . ASN A 1 84 ? 2.807 2.955 10.683 1.00 90.62 84 ASN A N 1
ATOM 599 C CA . ASN A 1 84 ? 2.097 3.376 11.869 1.00 90.62 84 ASN A CA 1
ATOM 600 C C . ASN A 1 84 ? 0.762 2.649 11.919 1.00 90.62 84 ASN A C 1
ATOM 602 O O . ASN A 1 84 ? 0.144 2.412 10.880 1.00 90.62 84 ASN A O 1
ATOM 606 N N . SER A 1 85 ? 0.317 2.277 13.110 1.00 93.62 85 SER A N 1
ATOM 607 C CA . SER A 1 85 ? -0.917 1.525 13.263 1.00 93.62 85 SER A CA 1
ATOM 608 C C . SER A 1 85 ? -1.594 1.791 14.591 1.00 93.62 85 SER A C 1
ATOM 610 O O . SER A 1 85 ? -0.928 2.033 15.594 1.00 93.62 85 SER A O 1
ATOM 612 N N . THR A 1 86 ? -2.913 1.654 14.610 1.00 95.81 86 THR A N 1
ATOM 613 C CA . THR A 1 86 ? -3.723 1.728 15.826 1.00 95.81 86 THR A CA 1
ATOM 614 C C . THR A 1 86 ? -4.915 0.777 15.738 1.00 95.81 86 THR A C 1
ATOM 616 O O . THR A 1 86 ? -5.350 0.397 14.649 1.00 95.81 86 THR A O 1
ATOM 619 N N . VAL A 1 87 ? -5.445 0.371 16.889 1.00 96.88 87 VAL A N 1
ATOM 620 C CA . VAL A 1 87 ? -6.601 -0.532 16.974 1.00 96.88 87 VAL A CA 1
ATOM 621 C C . VAL A 1 87 ? -7.890 0.270 16.833 1.00 96.88 87 VAL A C 1
ATOM 623 O O . VAL A 1 87 ? -8.083 1.258 17.540 1.00 96.88 87 VAL A O 1
ATOM 626 N N . VAL A 1 88 ? -8.794 -0.176 15.962 1.00 97.50 88 VAL A N 1
ATOM 627 C CA . VAL A 1 88 ? -10.130 0.403 15.769 1.00 97.50 88 VAL A CA 1
ATOM 628 C C . VAL A 1 88 ? -11.127 -0.292 16.694 1.00 97.50 88 VAL A C 1
ATOM 630 O O . VAL A 1 88 ? -11.424 -1.481 16.539 1.00 97.50 88 VAL A O 1
ATOM 633 N N . ILE A 1 89 ? -11.684 0.464 17.638 1.00 95.81 89 ILE A N 1
ATOM 634 C CA . ILE A 1 89 ? -12.609 -0.044 18.662 1.00 95.81 89 ILE A CA 1
ATOM 635 C C . ILE A 1 89 ? -14.075 0.095 18.252 1.00 95.81 89 ILE A C 1
ATOM 637 O O . ILE A 1 89 ? -14.895 -0.750 18.606 1.00 95.81 89 ILE A O 1
ATOM 641 N N . SER A 1 90 ? -14.408 1.108 17.457 1.00 96.06 90 SER A N 1
ATOM 642 C CA . SER A 1 90 ? -15.742 1.290 16.887 1.00 96.06 90 SER A CA 1
ATOM 643 C C . SER A 1 90 ? -15.673 2.078 15.579 1.00 96.06 90 SER A C 1
ATOM 645 O O . SER A 1 90 ? -14.647 2.670 15.247 1.00 96.06 90 SER A O 1
ATOM 647 N N . ALA A 1 91 ? -16.766 2.073 14.819 1.00 97.00 91 ALA A N 1
ATOM 648 C CA . ALA A 1 91 ? -16.914 2.923 13.648 1.00 97.00 91 ALA A CA 1
ATOM 649 C C . ALA A 1 91 ? -18.354 3.425 13.533 1.00 97.00 91 ALA A C 1
ATOM 651 O O . ALA A 1 91 ? -19.306 2.691 13.814 1.00 97.00 91 ALA A O 1
ATOM 652 N N . THR A 1 92 ? -18.501 4.668 13.092 1.00 95.69 92 THR A N 1
ATOM 653 C CA . THR A 1 92 ? -19.785 5.285 12.775 1.00 95.69 92 THR A CA 1
ATOM 654 C C . THR A 1 92 ? -20.040 5.148 11.282 1.00 95.69 92 THR A C 1
ATOM 656 O O . THR A 1 92 ? -19.241 5.589 10.454 1.00 95.69 92 THR A O 1
ATOM 659 N N . VAL A 1 93 ? -21.188 4.560 10.946 1.00 95.31 93 VAL A N 1
ATOM 660 C CA . VAL A 1 93 ? -21.697 4.478 9.575 1.00 95.31 93 VAL A CA 1
ATOM 661 C C . VAL A 1 93 ? -22.115 5.881 9.125 1.00 95.31 93 VAL A C 1
ATOM 663 O O . VAL A 1 93 ? -23.138 6.408 9.556 1.00 95.31 93 VAL A O 1
ATOM 666 N N . ALA A 1 94 ? -21.281 6.502 8.297 1.00 95.94 94 ALA A N 1
ATOM 667 C CA . ALA A 1 94 ? -21.419 7.876 7.824 1.00 95.94 94 ALA A CA 1
ATOM 668 C C . ALA A 1 94 ? -20.744 8.086 6.453 1.00 95.94 94 ALA A C 1
ATOM 670 O O . ALA A 1 94 ? -20.031 7.215 5.939 1.00 95.94 94 ALA A O 1
ATOM 671 N N . ASN A 1 95 ? -20.975 9.262 5.866 1.00 96.31 95 ASN A N 1
ATOM 672 C CA . ASN A 1 95 ? -20.274 9.748 4.683 1.00 96.31 95 ASN A CA 1
ATOM 673 C C . ASN A 1 95 ? -19.647 11.121 4.985 1.00 96.31 95 ASN A C 1
ATOM 675 O O . ASN A 1 95 ? -20.390 12.107 5.016 1.00 96.31 95 ASN A O 1
ATOM 679 N N . PRO A 1 96 ? -18.326 11.217 5.201 1.00 96.88 96 PRO A N 1
ATOM 680 C CA . PRO A 1 96 ? -17.328 10.136 5.205 1.00 96.88 96 PRO A CA 1
ATOM 681 C C . PRO A 1 96 ? -17.417 9.173 6.404 1.00 96.88 96 PRO A C 1
ATOM 683 O O . PRO A 1 96 ? -18.048 9.472 7.416 1.00 96.88 96 PRO A O 1
ATOM 686 N N . ALA A 1 97 ? -16.770 8.011 6.292 1.00 97.31 97 ALA A N 1
ATOM 687 C CA . ALA A 1 97 ? -16.684 6.996 7.335 1.00 97.31 97 ALA A CA 1
ATOM 688 C C . ALA A 1 97 ? -15.774 7.453 8.477 1.00 97.31 97 ALA A C 1
ATOM 690 O O . ALA A 1 97 ? -14.659 7.930 8.241 1.00 97.31 97 ALA A O 1
ATOM 691 N N . VAL A 1 98 ? -16.241 7.253 9.710 1.00 97.38 98 VAL A N 1
ATOM 692 C CA . VAL A 1 98 ? -15.557 7.702 10.925 1.00 97.38 98 VAL A CA 1
ATOM 693 C C . VAL A 1 98 ? -15.202 6.494 11.781 1.00 97.38 98 VAL A C 1
ATOM 695 O O . VAL A 1 98 ? -16.073 5.713 12.156 1.00 97.38 98 VAL A O 1
ATOM 698 N N . LEU A 1 99 ? -13.922 6.347 12.097 1.00 97.31 99 LEU A N 1
ATOM 699 C CA . LEU A 1 99 ? -13.370 5.295 12.939 1.00 97.31 99 LEU A CA 1
ATOM 700 C C . LEU A 1 99 ? -13.012 5.882 14.303 1.00 97.31 99 LEU A C 1
ATOM 702 O O . LEU A 1 99 ? -12.450 6.974 14.390 1.00 97.31 99 LEU A O 1
ATOM 706 N N . THR A 1 100 ? -13.296 5.143 15.368 1.00 97.00 100 THR A N 1
ATOM 707 C CA . THR A 1 100 ? -12.799 5.443 16.710 1.00 97.00 100 THR A CA 1
ATOM 708 C C . THR A 1 100 ? -11.717 4.439 17.065 1.00 97.00 100 THR A C 1
ATOM 710 O O . THR A 1 100 ? -11.918 3.225 16.957 1.00 97.00 100 THR A O 1
ATOM 713 N N . VAL A 1 101 ? -10.565 4.940 17.495 1.00 96.75 101 VAL A N 1
ATOM 714 C CA . VAL A 1 101 ? -9.380 4.136 17.790 1.00 96.75 101 VAL A CA 1
ATOM 715 C C . VAL A 1 101 ? -9.060 4.119 19.279 1.00 96.75 101 VAL A C 1
ATOM 717 O O . VAL A 1 101 ? -9.489 4.989 20.034 1.00 96.75 101 VAL A O 1
ATOM 720 N N . GLN A 1 102 ? -8.339 3.089 19.713 1.00 94.50 102 GLN A N 1
ATOM 721 C CA . GLN A 1 102 ? -8.080 2.833 21.129 1.00 94.50 102 GLN A CA 1
ATOM 722 C C . GLN A 1 102 ? -7.142 3.867 21.762 1.00 94.50 102 GLN A C 1
ATOM 724 O O . GLN A 1 102 ? -7.368 4.285 22.895 1.00 94.50 102 GLN A O 1
ATOM 729 N N . ASP A 1 103 ? -6.073 4.236 21.053 1.00 91.88 103 ASP A N 1
ATOM 730 C CA . ASP A 1 103 ? -4.986 5.045 21.602 1.00 91.88 103 ASP A CA 1
ATOM 731 C C . ASP A 1 103 ? -5.067 6.503 21.119 1.00 91.88 103 ASP A C 1
ATOM 733 O O . ASP A 1 103 ? -4.827 6.743 19.937 1.00 91.88 103 ASP A O 1
ATOM 737 N N . PRO A 1 104 ? -5.356 7.490 21.989 1.00 88.19 104 PRO A N 1
ATOM 738 C CA . PRO A 1 104 ? -5.317 8.908 21.623 1.00 88.19 104 PRO A CA 1
ATOM 739 C C . PRO A 1 104 ? -3.905 9.426 21.298 1.00 88.19 104 PRO A C 1
ATOM 741 O O . PRO A 1 104 ? -3.784 10.523 20.759 1.00 88.19 104 PRO A O 1
ATOM 744 N N . GLY A 1 105 ? -2.848 8.680 21.642 1.00 89.50 105 GLY A N 1
ATOM 745 C CA . GLY A 1 105 ? -1.449 9.003 21.355 1.00 89.50 105 GLY A CA 1
ATOM 746 C C . GLY A 1 105 ? -0.942 8.509 19.997 1.00 89.50 105 GLY A C 1
ATOM 747 O O . GLY A 1 105 ? 0.256 8.608 19.729 1.00 89.50 105 GLY A O 1
ATOM 748 N N . HIS A 1 106 ? -1.817 7.978 19.137 1.00 93.50 106 HIS A N 1
ATOM 749 C CA . HIS A 1 106 ? -1.421 7.527 17.807 1.00 93.50 106 HIS A CA 1
ATOM 750 C C . HIS A 1 106 ? -0.842 8.674 16.962 1.00 93.50 106 HIS A C 1
ATOM 752 O O . HIS A 1 106 ? -1.277 9.821 17.047 1.00 93.50 106 HIS A O 1
ATOM 758 N N . THR A 1 107 ? 0.084 8.362 16.056 1.00 92.62 107 THR A N 1
ATOM 759 C CA . THR A 1 107 ? 0.738 9.379 15.208 1.00 92.62 107 THR A CA 1
ATOM 760 C C . THR A 1 107 ? 0.169 9.465 13.786 1.00 92.62 107 THR A C 1
ATOM 762 O O . THR A 1 107 ? 0.788 10.059 12.912 1.00 92.62 107 THR A O 1
ATOM 765 N N . LEU A 1 108 ? -0.990 8.845 13.523 1.00 94.44 108 LEU A N 1
ATOM 766 C CA . LEU A 1 108 ? -1.671 8.959 12.229 1.00 94.44 108 LEU A CA 1
ATOM 767 C C . LEU A 1 108 ? -2.098 10.408 11.976 1.00 94.44 108 LEU A C 1
ATOM 769 O O . LEU A 1 108 ? -2.629 11.058 12.879 1.00 94.44 108 LEU A O 1
ATOM 773 N N . VAL A 1 109 ? -1.908 10.889 10.747 1.00 93.88 109 VAL A N 1
ATOM 774 C CA . VAL A 1 109 ? -2.227 12.269 10.344 1.00 93.88 109 VAL A CA 1
ATOM 775 C C . VAL A 1 109 ? -3.064 12.314 9.067 1.00 93.88 109 VAL A C 1
ATOM 777 O O . VAL A 1 109 ? -3.094 11.363 8.287 1.00 93.88 109 VAL A O 1
ATOM 780 N N . ALA A 1 110 ? -3.752 13.436 8.844 1.00 95.69 110 ALA A N 1
ATOM 781 C CA . ALA A 1 110 ? -4.495 13.670 7.609 1.00 95.69 110 ALA A CA 1
ATOM 782 C C . ALA A 1 110 ? -3.576 13.615 6.375 1.00 95.69 110 ALA A C 1
ATOM 784 O O . ALA A 1 110 ? -2.415 14.009 6.438 1.00 95.69 110 ALA A O 1
ATOM 785 N N . GLY A 1 111 ? -4.106 13.115 5.260 1.00 93.44 111 GLY A N 1
ATOM 786 C CA . GLY A 1 111 ? -3.381 12.888 4.008 1.00 93.44 111 GLY A CA 1
ATOM 787 C C . GLY A 1 111 ? -2.783 11.486 3.881 1.00 93.44 111 GLY A C 1
ATOM 788 O O . GLY A 1 111 ? -2.735 10.956 2.771 1.00 93.44 111 GLY A O 1
ATOM 789 N N . GLN A 1 112 ? -2.416 10.836 4.993 1.00 94.06 112 GLN A N 1
ATOM 790 C CA . GLN A 1 112 ? -1.858 9.481 4.960 1.00 94.06 112 GLN A CA 1
ATOM 791 C C . GLN A 1 112 ? -2.866 8.462 4.424 1.00 94.06 112 GLN A C 1
ATOM 793 O O . GLN A 1 112 ? -4.058 8.506 4.731 1.00 94.06 112 GLN A O 1
ATOM 798 N N . GLN A 1 113 ? -2.361 7.512 3.650 1.00 94.12 113 GLN A N 1
ATOM 799 C CA . GLN A 1 113 ? -3.089 6.365 3.152 1.00 94.12 113 GLN A CA 1
ATOM 800 C C . GLN A 1 113 ? -2.991 5.219 4.159 1.00 94.12 113 GLN A C 1
ATOM 802 O O . GLN A 1 113 ? -1.914 4.857 4.640 1.00 94.12 113 GLN A O 1
ATOM 807 N N . VAL A 1 114 ? -4.134 4.624 4.466 1.00 95.62 114 VAL A N 1
ATOM 808 C CA . VAL A 1 114 ? -4.307 3.571 5.457 1.00 95.62 114 VAL A CA 1
ATOM 809 C C . VAL A 1 114 ? -5.168 2.440 4.917 1.00 95.62 114 VAL A C 1
ATOM 811 O O . VAL A 1 114 ? -6.003 2.625 4.031 1.00 95.62 114 VAL A O 1
ATOM 814 N N . SER A 1 115 ? -4.984 1.262 5.496 1.00 95.31 115 SER A N 1
ATOM 815 C CA . SER A 1 115 ? -5.870 0.121 5.307 1.00 95.31 115 SER A CA 1
ATOM 816 C C . SER A 1 115 ? -6.307 -0.438 6.655 1.00 95.31 115 SER A C 1
ATOM 818 O O . SER A 1 115 ? -5.532 -0.456 7.612 1.00 95.31 115 SER A O 1
ATOM 820 N N . LEU A 1 116 ? -7.551 -0.893 6.735 1.00 96.25 116 LEU A N 1
ATOM 821 C CA . LEU A 1 116 ? -8.096 -1.608 7.878 1.00 96.25 116 LEU A CA 1
ATOM 822 C C . LEU A 1 116 ? -7.980 -3.107 7.632 1.00 96.25 116 LEU A C 1
ATOM 824 O O . LEU A 1 116 ? -8.457 -3.623 6.622 1.00 96.25 116 LEU A O 1
ATOM 828 N N . VAL A 1 117 ? -7.370 -3.809 8.579 1.00 94.69 117 VAL A N 1
ATOM 829 C CA . VAL A 1 117 ? -7.180 -5.258 8.510 1.00 94.69 117 VAL A CA 1
ATOM 830 C C . VAL A 1 117 ? -7.681 -5.928 9.781 1.00 94.69 117 VAL A C 1
ATOM 832 O O . VAL A 1 117 ? -7.567 -5.374 10.870 1.00 94.69 117 VAL A O 1
ATOM 835 N N . GLY A 1 118 ? -8.228 -7.137 9.658 1.00 95.00 118 GLY A N 1
ATOM 836 C CA . GLY A 1 118 ? -8.669 -7.940 10.802 1.00 95.00 118 GLY A CA 1
ATOM 837 C C . GLY A 1 118 ? -10.000 -7.515 11.428 1.00 95.00 118 GLY A C 1
ATOM 838 O O . GLY A 1 118 ? -10.389 -8.085 12.444 1.00 95.00 118 GLY A O 1
ATOM 839 N N . ALA A 1 119 ? -10.733 -6.565 10.837 1.00 95.94 119 ALA A N 1
ATOM 840 C CA . ALA A 1 119 ? -12.069 -6.230 11.323 1.00 95.94 119 ALA A CA 1
ATOM 841 C C . ALA A 1 119 ? -12.995 -7.450 11.202 1.00 95.94 119 ALA A C 1
ATOM 843 O O . ALA A 1 119 ? -13.040 -8.090 10.147 1.00 95.94 119 ALA A O 1
ATOM 844 N N . ALA A 1 120 ? -13.771 -7.739 12.254 1.00 95.19 120 ALA A N 1
ATOM 845 C CA . ALA A 1 120 ? -14.685 -8.887 12.285 1.00 95.19 120 ALA A CA 1
ATOM 846 C C . ALA A 1 120 ? -15.745 -8.832 11.169 1.00 95.19 120 ALA A C 1
ATOM 848 O O . ALA A 1 120 ? -16.225 -9.858 10.691 1.00 95.19 120 ALA A O 1
ATOM 849 N N . VAL A 1 121 ? -16.087 -7.622 10.725 1.00 95.06 121 VAL A N 1
ATOM 850 C CA . VAL A 1 121 ? -17.022 -7.380 9.628 1.00 95.06 121 VAL A CA 1
ATOM 851 C C . VAL A 1 121 ? -16.232 -7.165 8.340 1.00 95.06 121 VAL A C 1
ATOM 853 O O . VAL A 1 121 ? -15.654 -6.100 8.126 1.00 95.06 121 VAL A O 1
ATOM 856 N N . ALA A 1 122 ? -16.237 -8.170 7.459 1.00 94.06 122 ALA A N 1
ATOM 857 C CA . ALA A 1 122 ? -15.441 -8.196 6.227 1.00 94.06 122 ALA A CA 1
ATOM 858 C C . ALA A 1 122 ? -15.584 -6.926 5.366 1.00 94.06 122 ALA A C 1
ATOM 860 O O . ALA A 1 122 ? -14.584 -6.418 4.862 1.00 94.06 122 ALA A O 1
ATOM 861 N N . ALA A 1 123 ? -16.800 -6.373 5.276 1.00 95.56 123 ALA A N 1
ATOM 862 C CA . ALA A 1 123 ? -17.093 -5.170 4.499 1.00 95.56 123 ALA A CA 1
ATOM 863 C C . ALA A 1 123 ? -16.246 -3.953 4.912 1.00 95.56 123 ALA A C 1
ATOM 865 O O . ALA A 1 123 ? -15.911 -3.140 4.058 1.00 95.56 123 ALA A O 1
ATOM 866 N N . TRP A 1 124 ? -15.848 -3.844 6.185 1.00 97.06 124 TRP A N 1
ATOM 867 C CA . TRP A 1 124 ? -14.989 -2.753 6.651 1.00 97.06 124 TRP A CA 1
ATOM 868 C C . TRP A 1 124 ? -13.538 -2.899 6.198 1.00 97.06 124 TRP A C 1
ATOM 870 O O . TRP A 1 124 ? -12.912 -1.890 5.886 1.00 97.06 124 TRP A O 1
ATOM 880 N N . ASN A 1 125 ? -13.020 -4.129 6.103 1.00 95.19 125 ASN A N 1
ATOM 881 C CA . ASN A 1 125 ? -11.682 -4.365 5.551 1.00 95.19 125 ASN A CA 1
ATOM 882 C C . ASN A 1 125 ? -11.645 -3.944 4.075 1.00 95.19 125 ASN A C 1
ATOM 884 O O . ASN A 1 125 ? -10.725 -3.257 3.652 1.00 95.19 125 ASN A O 1
ATOM 888 N N . THR A 1 126 ? -12.682 -4.292 3.304 1.00 95.38 126 THR A N 1
ATOM 889 C CA . THR A 1 126 ? -12.783 -3.913 1.885 1.00 95.38 126 THR A CA 1
ATOM 890 C C . THR A 1 126 ? -13.033 -2.420 1.689 1.00 95.38 126 THR A C 1
ATOM 892 O O . THR A 1 126 ? -12.419 -1.812 0.817 1.00 95.38 126 THR A O 1
ATOM 895 N N . LEU A 1 127 ? -13.926 -1.819 2.483 1.00 96.38 127 LEU A N 1
ATOM 896 C CA . LEU A 1 127 ? -14.239 -0.395 2.383 1.00 96.38 127 LEU A CA 1
ATOM 897 C C . LEU A 1 127 ? -12.997 0.450 2.659 1.00 96.38 127 LEU A C 1
ATOM 899 O O . LEU A 1 127 ? -12.653 1.317 1.858 1.00 96.38 127 LEU A O 1
ATOM 903 N N . VAL A 1 128 ? -12.338 0.181 3.788 1.00 95.81 128 VAL A N 1
ATOM 904 C CA . VAL A 1 128 ? -11.160 0.920 4.238 1.00 95.81 128 VAL A CA 1
ATOM 905 C C . VAL A 1 128 ? -9.898 0.217 3.733 1.00 95.81 128 VAL A C 1
ATOM 907 O O . VAL A 1 128 ? -9.017 -0.144 4.501 1.00 95.81 128 VAL A O 1
ATOM 910 N N . THR A 1 129 ? -9.826 -0.032 2.427 1.00 94.75 129 THR A N 1
ATOM 911 C CA . THR A 1 129 ? -8.596 -0.441 1.731 1.00 94.75 129 THR A CA 1
ATOM 912 C C . THR A 1 129 ? -8.063 0.763 0.961 1.00 94.75 129 THR A C 1
ATOM 914 O O . THR A 1 129 ? -8.841 1.474 0.315 1.00 94.75 129 THR A O 1
ATOM 917 N N . ASP A 1 130 ? -6.755 1.016 1.049 1.00 92.88 130 ASP A N 1
ATOM 918 C CA . ASP A 1 130 ? -6.062 2.118 0.364 1.00 92.88 130 ASP A CA 1
ATOM 919 C C . ASP A 1 130 ? -6.774 3.476 0.543 1.00 92.88 130 ASP A C 1
ATOM 921 O O . ASP A 1 130 ? -6.935 4.246 -0.406 1.00 92.88 130 ASP A O 1
ATOM 925 N N . SER A 1 131 ? -7.289 3.735 1.743 1.00 94.88 131 SER A N 1
ATOM 926 C CA . SER A 1 131 ? -8.111 4.910 2.055 1.00 94.88 131 SER A CA 1
ATOM 927 C C . SER A 1 131 ? -7.254 6.053 2.542 1.00 94.88 131 SER A C 1
ATOM 929 O O . SER A 1 131 ? -6.310 5.825 3.289 1.00 94.88 131 SER A O 1
ATOM 931 N N . ASN A 1 132 ? -7.592 7.284 2.193 1.00 95.38 132 ASN A N 1
ATOM 932 C CA . ASN A 1 132 ? -6.912 8.446 2.743 1.00 95.38 132 ASN A CA 1
ATOM 933 C C . ASN A 1 132 ? -7.574 8.890 4.048 1.00 95.38 132 ASN A C 1
ATOM 935 O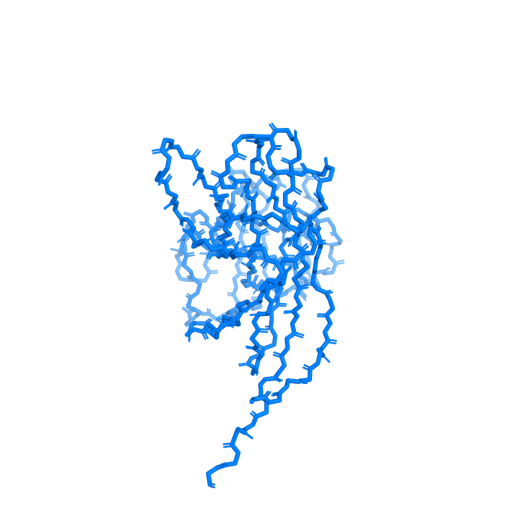 O . ASN A 1 132 ? -8.798 8.908 4.180 1.00 95.38 132 ASN A O 1
ATOM 939 N N . ILE A 1 133 ? -6.761 9.283 5.024 1.00 96.88 133 ILE A N 1
ATOM 940 C CA . ILE A 1 133 ? -7.245 9.967 6.219 1.00 96.88 133 ILE A CA 1
ATOM 941 C C . ILE A 1 133 ? -7.614 11.397 5.821 1.00 96.88 133 ILE A C 1
ATOM 943 O O . ILE A 1 133 ? -6.750 12.194 5.463 1.00 96.88 133 ILE A O 1
ATOM 947 N N . ALA A 1 134 ? -8.895 11.737 5.912 1.00 97.25 134 ALA A N 1
ATOM 948 C CA . ALA A 1 134 ? -9.394 13.083 5.665 1.00 97.25 134 ALA A CA 1
ATOM 949 C C . ALA A 1 134 ? -9.147 14.009 6.866 1.00 97.25 134 ALA A C 1
ATOM 951 O O . ALA A 1 134 ? -8.795 15.174 6.693 1.00 97.25 134 ALA A O 1
ATOM 952 N N . SER A 1 135 ? -9.317 13.502 8.090 1.00 97.38 135 SER A N 1
ATOM 953 C CA . SER A 1 135 ? -9.057 14.263 9.315 1.00 97.38 135 SER A CA 1
ATOM 954 C C . SER A 1 135 ? -8.798 13.359 10.520 1.00 97.38 135 SER A C 1
ATOM 956 O O . SER A 1 135 ? -9.211 12.198 10.554 1.00 97.38 135 SER A O 1
ATOM 958 N N . VAL A 1 136 ? -8.120 13.920 11.523 1.00 97.19 136 VAL A N 1
ATOM 959 C CA . VAL A 1 136 ? -7.821 13.276 12.806 1.00 97.19 136 VAL A CA 1
ATOM 960 C C . VAL A 1 136 ? -8.203 14.228 13.933 1.00 97.19 136 VAL A C 1
ATOM 962 O O . VAL A 1 136 ? -7.898 15.420 13.878 1.00 97.19 136 VAL A O 1
ATOM 965 N N . THR A 1 137 ? -8.879 13.731 14.964 1.00 95.69 137 THR A N 1
ATOM 966 C CA . THR A 1 137 ? -9.191 14.489 16.183 1.00 95.69 137 THR A CA 1
ATOM 967 C C . THR A 1 137 ? -9.203 13.548 17.382 1.00 95.69 137 THR A C 1
ATOM 969 O O . THR A 1 137 ? -10.156 12.794 17.575 1.00 95.69 137 THR A O 1
ATOM 972 N N . GLY A 1 138 ? -8.147 13.587 18.200 1.00 94.81 138 GLY A N 1
ATOM 973 C CA . GLY A 1 138 ? -7.992 12.671 19.332 1.00 94.81 138 GLY A CA 1
ATOM 974 C C . GLY A 1 138 ? -8.071 11.216 18.870 1.00 94.81 138 GLY A C 1
ATOM 975 O O . GLY A 1 138 ? -7.310 10.804 18.009 1.00 94.81 138 GLY A O 1
ATOM 976 N N . THR A 1 139 ? -9.039 10.461 19.388 1.00 96.50 139 THR A N 1
ATOM 977 C CA . THR A 1 139 ? -9.296 9.062 19.005 1.00 96.50 139 THR A CA 1
ATOM 978 C C . THR A 1 139 ? -10.162 8.900 17.753 1.00 96.50 139 THR A C 1
ATOM 980 O O . THR A 1 139 ? -10.566 7.785 17.430 1.00 96.50 139 THR A O 1
ATOM 983 N N . THR A 1 140 ? -10.516 9.985 17.066 1.00 97.00 140 THR A N 1
ATOM 984 C CA . THR A 1 140 ? -11.416 9.952 15.908 1.00 97.00 140 THR A CA 1
ATOM 985 C C . THR A 1 140 ? -10.634 10.138 14.618 1.00 97.00 140 THR A C 1
ATOM 987 O O . THR A 1 140 ? -9.949 11.145 14.443 1.00 97.00 140 THR A O 1
ATOM 990 N N . ILE A 1 141 ? -10.781 9.191 13.695 1.00 97.94 141 ILE A N 1
ATOM 991 C CA . ILE A 1 141 ? -10.179 9.222 12.362 1.00 97.94 141 ILE A CA 1
ATOM 992 C C . ILE A 1 141 ? -11.299 9.217 11.330 1.00 97.94 141 ILE A C 1
ATOM 994 O O . ILE A 1 141 ? -12.104 8.289 11.280 1.00 97.94 141 ILE A O 1
ATOM 998 N N . THR A 1 142 ? -11.336 10.235 10.481 1.00 98.00 142 THR A N 1
ATOM 999 C CA . THR A 1 142 ? -12.258 10.293 9.344 1.00 98.00 142 THR A CA 1
ATOM 1000 C C . THR A 1 142 ? -11.509 9.872 8.090 1.00 98.00 142 THR A C 1
ATOM 1002 O O . THR A 1 142 ? -10.454 10.428 7.791 1.00 98.00 142 THR A O 1
ATOM 1005 N N . THR A 1 143 ? -12.036 8.894 7.358 1.00 97.38 143 THR A N 1
ATOM 1006 C CA . THR A 1 143 ? -11.465 8.448 6.073 1.00 97.38 143 THR A CA 1
ATOM 1007 C C . THR A 1 143 ? -12.098 9.197 4.898 1.00 97.38 143 THR A C 1
ATOM 1009 O O . THR A 1 143 ? -13.047 9.951 5.075 1.00 97.38 143 THR A O 1
ATOM 1012 N N . ASP A 1 144 ? -11.614 8.977 3.684 1.00 96.19 144 ASP A N 1
ATOM 1013 C CA . ASP A 1 144 ? -12.212 9.463 2.436 1.00 96.19 144 ASP A CA 1
ATOM 1014 C C . ASP A 1 144 ? -13.361 8.576 1.913 1.00 96.19 144 ASP A C 1
ATOM 1016 O O . ASP A 1 144 ? -13.977 8.881 0.889 1.00 96.19 144 ASP A O 1
ATOM 1020 N N . LYS A 1 145 ? -13.665 7.465 2.593 1.00 96.88 145 LYS A N 1
ATOM 1021 C CA . LYS A 1 145 ? -14.629 6.462 2.124 1.00 96.88 145 LYS A CA 1
ATOM 1022 C C . LYS A 1 145 ? -16.038 6.744 2.624 1.00 96.88 145 LYS A C 1
ATOM 1024 O O . LYS A 1 145 ? -16.238 7.186 3.748 1.00 96.88 145 LYS A O 1
ATOM 1029 N N . ASN A 1 146 ? -17.040 6.406 1.816 1.00 97.31 146 ASN A N 1
ATOM 1030 C CA . ASN A 1 146 ? -18.445 6.451 2.215 1.00 97.31 146 ASN A CA 1
ATOM 1031 C C . ASN A 1 146 ? -18.862 5.114 2.845 1.00 97.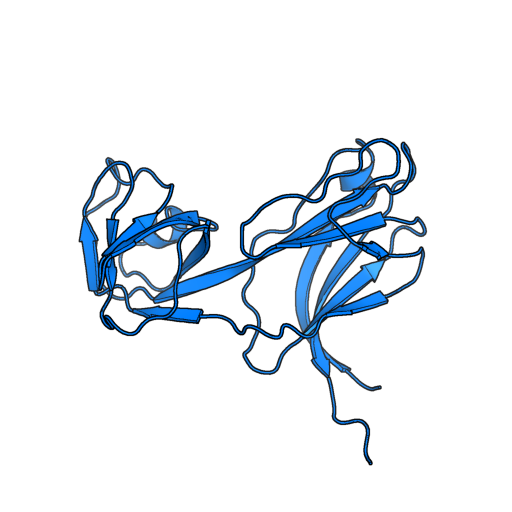31 146 ASN A C 1
ATOM 1033 O O . ASN A 1 146 ? -18.956 4.107 2.145 1.00 97.31 146 ASN A O 1
ATOM 1037 N N . SER A 1 147 ? -19.165 5.108 4.145 1.00 96.81 147 SER A N 1
ATOM 1038 C CA . SER A 1 147 ? -19.626 3.902 4.847 1.00 96.81 147 SER A CA 1
ATOM 1039 C C . SER A 1 147 ? -21.144 3.780 4.965 1.00 96.81 147 SER A C 1
ATOM 1041 O O . SER A 1 147 ? -21.582 2.782 5.520 1.00 96.81 147 SER A O 1
ATOM 1043 N N . ALA A 1 148 ? -21.956 4.706 4.438 1.00 95.94 148 ALA A N 1
ATOM 1044 C CA . ALA A 1 148 ? -23.402 4.806 4.707 1.00 95.94 148 ALA A CA 1
ATOM 1045 C C . ALA A 1 148 ? -24.228 3.529 4.430 1.00 95.94 148 ALA A C 1
ATOM 1047 O O . ALA A 1 148 ? -25.312 3.369 4.984 1.00 95.94 148 ALA A O 1
ATOM 1048 N N . SER A 1 149 ? -23.732 2.620 3.586 1.00 94.75 149 SER A N 1
ATOM 1049 C CA . SER A 1 149 ? -24.366 1.325 3.274 1.00 94.75 149 SER A CA 1
ATOM 1050 C C . SER A 1 149 ? -23.607 0.116 3.838 1.00 94.75 149 SER A C 1
ATOM 1052 O O . SER A 1 149 ? -23.866 -1.021 3.453 1.00 94.75 149 SER A O 1
ATOM 1054 N N . THR A 1 150 ? -22.652 0.349 4.736 1.00 95.69 150 THR A N 1
ATOM 1055 C CA . THR A 1 150 ? -21.817 -0.688 5.351 1.00 95.69 150 THR A CA 1
ATOM 1056 C C . THR A 1 150 ? -22.509 -1.228 6.594 1.00 95.69 150 THR A C 1
ATOM 1058 O O . THR A 1 150 ? -23.102 -0.474 7.364 1.00 95.69 150 THR A O 1
ATOM 1061 N N . ALA A 1 151 ? -22.425 -2.542 6.808 1.00 94.44 151 ALA A N 1
ATOM 1062 C CA . ALA A 1 151 ? -22.926 -3.168 8.027 1.00 94.44 151 ALA A CA 1
ATOM 1063 C C . ALA A 1 151 ? -22.282 -2.549 9.282 1.00 94.44 151 ALA A C 1
ATOM 1065 O O . ALA A 1 151 ? -21.138 -2.094 9.241 1.00 94.44 151 ALA A O 1
ATOM 1066 N N . ALA A 1 152 ? -23.002 -2.558 10.407 1.00 94.69 152 ALA A N 1
ATOM 1067 C CA . ALA A 1 152 ? -22.498 -2.025 11.670 1.00 94.69 152 ALA A CA 1
ATOM 1068 C C . ALA A 1 152 ? -21.167 -2.684 12.062 1.00 94.69 152 ALA A C 1
ATOM 1070 O O . ALA A 1 152 ? -21.010 -3.898 11.946 1.00 94.69 152 ALA A O 1
ATOM 1071 N N . TYR A 1 153 ? -20.210 -1.881 12.520 1.00 96.19 153 TYR A N 1
ATOM 1072 C CA . TYR A 1 153 ? -18.908 -2.374 12.954 1.00 96.19 153 TYR A CA 1
ATOM 1073 C C . TYR A 1 153 ? -19.007 -3.065 14.319 1.00 96.19 153 TYR A C 1
ATOM 1075 O O . TYR A 1 153 ? -19.634 -2.537 15.235 1.00 96.19 153 TYR A O 1
ATOM 1083 N N . THR A 1 154 ? -18.357 -4.221 14.474 1.00 93.25 154 THR A N 1
ATOM 1084 C CA . THR A 1 154 ? -18.410 -5.028 15.710 1.00 93.25 154 THR A CA 1
ATOM 1085 C C . THR A 1 154 ? -17.037 -5.289 16.343 1.00 93.25 154 THR A C 1
ATOM 1087 O O . THR A 1 154 ? -16.922 -6.169 17.193 1.00 93.25 154 THR A O 1
ATOM 1090 N N . GLY A 1 155 ? -15.996 -4.539 15.958 1.00 88.56 155 GLY A N 1
ATOM 1091 C CA . GLY A 1 155 ? -14.663 -4.613 16.574 1.00 88.56 155 GLY A CA 1
ATOM 1092 C C . GLY A 1 155 ? -13.604 -5.397 15.787 1.00 88.56 155 GLY A C 1
ATOM 1093 O O . GLY A 1 155 ? -13.883 -6.026 14.763 1.00 88.56 155 GLY A O 1
ATOM 1094 N N . GLY A 1 156 ? -12.374 -5.366 16.314 1.00 83.31 156 GLY A N 1
ATOM 1095 C CA . GLY A 1 156 ? -11.284 -6.292 15.972 1.00 83.31 156 GLY A CA 1
ATOM 1096 C C . GLY A 1 156 ? -10.267 -5.823 14.927 1.00 83.31 156 GLY A C 1
ATOM 1097 O O . GLY A 1 156 ? -9.277 -6.515 14.717 1.00 83.31 156 GLY A O 1
ATOM 1098 N N . GLY A 1 157 ? -10.473 -4.674 14.282 1.00 95.31 157 GLY A N 1
ATOM 1099 C CA . GLY A 1 157 ? -9.601 -4.202 13.208 1.00 95.31 157 GLY A CA 1
ATOM 1100 C C . GLY A 1 157 ? -8.392 -3.386 13.671 1.00 95.31 157 GLY A C 1
ATOM 1101 O O . GLY A 1 157 ? -8.463 -2.634 14.642 1.00 95.31 157 GLY A O 1
ATOM 1102 N N . THR A 1 158 ? -7.303 -3.474 12.914 1.00 96.12 158 THR A N 1
ATOM 1103 C CA . THR A 1 158 ? -6.129 -2.599 13.002 1.00 96.12 158 THR A CA 1
ATOM 1104 C C . THR A 1 158 ? -6.099 -1.691 11.784 1.00 96.12 158 THR A C 1
ATOM 1106 O O . THR A 1 158 ? -6.080 -2.173 10.650 1.00 96.12 158 THR A O 1
ATOM 1109 N N . LEU A 1 159 ? -6.075 -0.382 12.011 1.00 96.62 159 LEU A N 1
ATOM 1110 C CA . LEU A 1 159 ? -5.809 0.601 10.971 1.00 96.62 159 LEU A CA 1
ATOM 1111 C C . LEU A 1 159 ? -4.295 0.769 10.848 1.00 96.62 159 LEU A C 1
ATOM 1113 O O . LEU A 1 159 ? -3.638 1.038 11.851 1.00 96.62 159 LEU A O 1
ATOM 1117 N N . ILE A 1 160 ? -3.742 0.596 9.651 1.00 95.00 160 ILE A N 1
ATOM 1118 C CA . ILE A 1 160 ? -2.296 0.636 9.401 1.00 95.00 160 ILE A CA 1
ATOM 1119 C C . ILE A 1 160 ? -1.974 1.506 8.186 1.00 95.00 160 ILE A C 1
ATOM 1121 O O . ILE A 1 160 ? -2.689 1.448 7.187 1.00 95.00 160 ILE A O 1
ATOM 1125 N N . THR A 1 161 ? -0.905 2.305 8.252 1.00 94.06 161 THR A N 1
ATOM 1126 C CA . THR A 1 161 ? -0.425 3.074 7.097 1.00 94.06 161 THR A CA 1
ATOM 1127 C C . THR A 1 161 ? 0.100 2.156 6.009 1.00 94.06 161 THR A C 1
ATOM 1129 O O . THR A 1 161 ? 0.712 1.117 6.268 1.00 94.06 161 THR A O 1
ATOM 1132 N N . CYS A 1 162 ? -0.142 2.550 4.769 1.00 92.44 162 CYS A N 1
ATOM 1133 C CA . CYS A 1 162 ? 0.280 1.810 3.595 1.00 92.44 162 CYS A CA 1
ATOM 1134 C C . CYS A 1 162 ? 0.886 2.755 2.559 1.00 92.44 162 CYS A C 1
ATOM 1136 O O . CYS A 1 162 ? 0.683 3.968 2.590 1.00 92.44 162 CYS A O 1
ATOM 1138 N N . PHE A 1 163 ? 1.683 2.178 1.669 1.00 91.69 163 PHE A N 1
ATOM 1139 C CA . PHE A 1 163 ? 2.406 2.889 0.627 1.00 91.69 163 PHE A CA 1
ATOM 1140 C C . PHE A 1 163 ? 1.997 2.353 -0.734 1.00 91.69 163 PHE A C 1
ATOM 1142 O O . PHE A 1 163 ? 1.711 1.166 -0.866 1.00 91.69 163 PHE A O 1
ATOM 1149 N N . LYS A 1 164 ? 2.061 3.198 -1.759 1.00 92.38 164 LYS A N 1
ATOM 1150 C CA . LYS A 1 164 ? 2.004 2.786 -3.164 1.00 92.38 164 LYS A CA 1
ATOM 1151 C C . LYS A 1 164 ? 3.305 3.126 -3.858 1.00 92.38 164 LYS A C 1
ATOM 1153 O O . LYS A 1 164 ? 3.887 4.181 -3.607 1.00 92.38 164 LYS A O 1
ATOM 1158 N N . VAL A 1 165 ? 3.734 2.248 -4.758 1.00 94.94 165 VAL A N 1
ATOM 1159 C CA . VAL A 1 165 ? 4.738 2.591 -5.761 1.00 94.94 165 VAL A CA 1
ATOM 1160 C C . VAL A 1 165 ? 4.001 2.887 -7.048 1.00 94.94 165 VAL A C 1
ATOM 1162 O O . VAL A 1 165 ? 3.176 2.091 -7.483 1.00 94.94 165 VAL A O 1
ATOM 1165 N N . SER A 1 166 ? 4.305 4.025 -7.652 1.00 95.50 166 SER A N 1
ATOM 1166 C CA . SER A 1 166 ? 3.826 4.373 -8.983 1.00 95.50 166 SER A CA 1
ATOM 1167 C C . SER A 1 166 ? 4.987 4.643 -9.920 1.00 95.50 166 SER A C 1
ATOM 1169 O O . SER A 1 166 ? 6.044 5.102 -9.478 1.00 95.50 166 SER A O 1
ATOM 1171 N N . ALA A 1 167 ? 4.783 4.328 -11.193 1.00 95.00 167 ALA A N 1
ATOM 1172 C CA . ALA A 1 167 ? 5.749 4.514 -12.258 1.00 95.00 167 ALA A CA 1
ATOM 1173 C C . ALA A 1 167 ? 5.084 5.126 -13.496 1.00 95.00 167 ALA A C 1
ATOM 1175 O O . ALA A 1 167 ? 3.887 4.947 -13.717 1.00 95.00 167 ALA A O 1
ATOM 1176 N N . ILE A 1 168 ? 5.876 5.859 -14.269 1.00 93.62 168 ILE A N 1
ATOM 1177 C CA . ILE A 1 168 ? 5.545 6.406 -15.588 1.00 93.62 168 ILE A CA 1
ATOM 1178 C C . ILE A 1 168 ? 6.829 6.409 -16.424 1.00 93.62 168 ILE A C 1
ATOM 1180 O O . ILE A 1 168 ? 7.923 6.537 -15.863 1.00 93.62 168 ILE A O 1
ATOM 1184 N N . ASN A 1 169 ? 6.713 6.288 -17.745 1.00 90.69 169 ASN A N 1
ATOM 1185 C CA . ASN A 1 169 ? 7.866 6.346 -18.644 1.00 90.69 169 ASN A CA 1
ATOM 1186 C C . ASN A 1 169 ? 8.618 7.682 -18.504 1.00 90.69 169 ASN A C 1
ATOM 1188 O O . ASN A 1 169 ? 8.006 8.741 -18.315 1.00 90.69 169 ASN A O 1
ATOM 1192 N N . GLU A 1 170 ? 9.954 7.652 -18.599 1.00 86.44 170 GLU A N 1
ATOM 1193 C CA . GLU A 1 170 ? 10.763 8.883 -18.642 1.00 86.44 170 GLU A CA 1
ATOM 1194 C C . GLU A 1 170 ? 10.508 9.656 -19.946 1.00 86.44 170 GLU A C 1
ATOM 1196 O O . GLU A 1 170 ? 10.370 10.881 -19.939 1.00 86.44 170 GLU A O 1
ATOM 1201 N N . THR A 1 171 ? 10.388 8.924 -21.055 1.00 84.00 171 THR A N 1
ATOM 1202 C CA . THR A 1 171 ? 10.119 9.454 -22.395 1.00 84.00 171 THR A CA 1
ATOM 1203 C C . THR A 1 171 ? 8.907 8.749 -22.993 1.00 84.00 171 THR A C 1
ATOM 1205 O O . THR A 1 171 ? 8.776 7.536 -22.852 1.00 84.00 171 THR A O 1
ATOM 1208 N N . ALA A 1 172 ? 8.048 9.501 -23.685 1.00 78.81 172 ALA A N 1
ATOM 1209 C CA . ALA A 1 172 ? 6.871 8.956 -24.355 1.00 78.81 172 ALA A CA 1
ATOM 1210 C C . ALA A 1 172 ? 7.237 7.791 -25.298 1.00 78.81 172 ALA A C 1
ATOM 1212 O O . ALA A 1 172 ? 8.183 7.907 -26.086 1.00 78.81 172 ALA A O 1
ATOM 1213 N N . GLY A 1 173 ? 6.512 6.676 -25.199 1.00 74.75 173 GLY A N 1
ATOM 1214 C CA . GLY A 1 173 ? 6.745 5.448 -25.970 1.00 74.75 173 GLY A CA 1
ATOM 1215 C C . GLY A 1 173 ? 7.980 4.630 -25.561 1.00 74.75 173 GLY A C 1
ATOM 1216 O O . GLY A 1 173 ? 8.422 3.774 -26.327 1.00 74.75 173 GLY A O 1
ATOM 1217 N N . SER A 1 174 ? 8.582 4.910 -24.399 1.00 82.19 174 SER A N 1
ATOM 1218 C CA . SER A 1 174 ? 9.638 4.079 -23.800 1.00 82.19 174 SER A CA 1
ATOM 1219 C C . SER A 1 174 ? 9.066 3.205 -22.694 1.00 82.19 174 SER A C 1
ATOM 1221 O O . SER A 1 174 ? 9.098 3.596 -21.534 1.00 82.19 174 SER A O 1
ATOM 1223 N N . ASP A 1 175 ? 8.579 2.024 -23.056 1.00 87.12 175 ASP A N 1
ATOM 1224 C CA . ASP A 1 175 ? 7.844 1.135 -22.153 1.00 87.12 175 ASP A CA 1
ATOM 1225 C C . ASP A 1 175 ? 8.765 0.488 -21.102 1.00 87.12 175 ASP A C 1
ATOM 1227 O O . ASP A 1 175 ? 9.273 -0.624 -21.274 1.00 87.12 175 ASP A O 1
ATOM 1231 N N . ALA A 1 176 ? 8.998 1.189 -19.994 1.00 91.69 176 ALA A N 1
ATOM 1232 C CA . ALA A 1 176 ? 9.756 0.654 -18.869 1.00 91.69 176 ALA A CA 1
ATOM 1233 C C . ALA A 1 176 ? 8.934 -0.373 -18.081 1.00 91.69 176 ALA A C 1
ATOM 1235 O O . ALA A 1 176 ? 7.712 -0.417 -18.157 1.00 91.69 176 ALA A O 1
ATOM 1236 N N . GLY A 1 177 ? 9.591 -1.200 -17.272 1.00 94.31 177 GLY A N 1
ATOM 1237 C CA . GLY A 1 177 ? 8.912 -2.121 -16.358 1.00 94.31 177 GLY A CA 1
ATOM 1238 C C . GLY A 1 177 ? 9.573 -2.090 -14.994 1.00 94.31 177 GLY A C 1
ATOM 1239 O O . GLY A 1 177 ? 10.793 -1.978 -14.917 1.00 94.31 177 GLY A O 1
ATOM 1240 N N . ILE A 1 178 ? 8.802 -2.217 -13.914 1.00 96.44 178 ILE A N 1
ATOM 1241 C CA . ILE A 1 178 ? 9.357 -2.269 -12.559 1.00 96.44 178 ILE A CA 1
ATOM 1242 C C . ILE A 1 178 ? 8.859 -3.465 -11.753 1.00 96.44 178 ILE A C 1
ATOM 1244 O O . ILE A 1 178 ? 7.690 -3.849 -11.805 1.00 96.44 178 ILE A O 1
ATOM 1248 N N . VAL A 1 179 ? 9.756 -4.012 -10.937 1.00 96.69 179 VAL A N 1
ATOM 1249 C CA . VAL A 1 179 ? 9.444 -4.970 -9.873 1.00 96.69 179 VAL A CA 1
ATOM 1250 C C . VAL A 1 179 ? 9.740 -4.315 -8.531 1.00 96.69 179 VAL A C 1
ATOM 1252 O O . VAL A 1 179 ? 10.801 -3.718 -8.339 1.00 96.69 179 VAL A O 1
ATOM 1255 N N . VAL A 1 180 ? 8.793 -4.433 -7.602 1.00 96.62 180 VAL A N 1
ATOM 1256 C CA . VAL A 1 180 ? 8.883 -3.889 -6.246 1.00 96.62 180 VAL A CA 1
ATOM 1257 C C . VAL A 1 180 ? 8.988 -5.037 -5.256 1.00 96.62 180 VAL A C 1
ATOM 1259 O O . VAL A 1 180 ? 8.153 -5.945 -5.235 1.00 96.62 180 VAL A O 1
ATOM 1262 N N . GLU A 1 181 ? 9.998 -4.977 -4.402 1.00 95.81 181 GLU A N 1
ATOM 1263 C CA . GLU A 1 181 ? 10.335 -6.013 -3.434 1.00 95.81 181 GLU A CA 1
ATOM 1264 C C . GLU A 1 181 ? 10.465 -5.418 -2.033 1.00 95.81 181 GLU A C 1
ATOM 1266 O O . GLU A 1 181 ? 11.031 -4.339 -1.843 1.00 95.81 181 GLU A O 1
ATOM 1271 N N . GLU A 1 182 ? 9.985 -6.149 -1.030 1.00 94.25 182 GLU A N 1
ATOM 1272 C CA . GLU A 1 182 ? 10.357 -5.902 0.355 1.00 94.25 182 GLU A CA 1
ATOM 1273 C C . GLU A 1 182 ? 11.635 -6.672 0.654 1.00 94.25 182 GLU A C 1
ATOM 1275 O O . GLU A 1 182 ? 11.683 -7.899 0.510 1.00 94.25 182 GLU A O 1
ATOM 1280 N N . VAL A 1 183 ? 12.660 -5.969 1.114 1.00 93.81 183 VAL A N 1
ATOM 1281 C CA . VAL A 1 183 ? 13.952 -6.564 1.442 1.00 93.81 183 VAL A CA 1
ATOM 1282 C C . VAL A 1 183 ? 14.397 -6.169 2.839 1.00 93.81 183 VAL A C 1
ATOM 1284 O O . VAL A 1 183 ? 14.065 -5.098 3.341 1.00 93.81 183 VAL A O 1
ATOM 1287 N N . VAL A 1 184 ? 15.203 -7.016 3.465 1.00 91.12 184 VAL A N 1
ATOM 1288 C CA . VAL A 1 184 ? 16.004 -6.636 4.632 1.00 91.12 184 VAL A CA 1
ATOM 1289 C C . VAL A 1 184 ? 17.438 -6.441 4.171 1.00 91.12 184 VAL A C 1
ATOM 1291 O O . VAL A 1 184 ? 18.022 -7.334 3.550 1.00 91.12 184 VAL A O 1
ATOM 1294 N N . ILE A 1 185 ? 18.004 -5.278 4.483 1.00 86.25 185 ILE A N 1
ATOM 1295 C CA . ILE A 1 185 ? 19.407 -4.969 4.212 1.00 86.25 185 ILE A CA 1
ATOM 1296 C C . ILE A 1 185 ? 20.234 -5.600 5.333 1.00 86.25 185 ILE A C 1
ATOM 1298 O O . ILE A 1 185 ? 20.053 -5.280 6.509 1.00 86.25 185 ILE A O 1
ATOM 1302 N N . GLY A 1 186 ? 21.107 -6.544 4.983 1.00 76.00 186 GLY A N 1
ATOM 1303 C CA . GLY A 1 186 ? 22.064 -7.098 5.936 1.00 76.00 186 GLY A CA 1
ATOM 1304 C C . GLY A 1 186 ? 23.107 -6.044 6.297 1.00 76.00 186 GLY A C 1
ATOM 1305 O O . GLY A 1 186 ? 23.506 -5.261 5.434 1.00 76.00 186 GLY A O 1
ATOM 1306 N N . ASN A 1 187 ? 23.567 -6.030 7.553 1.00 61.81 187 ASN A N 1
ATOM 1307 C CA . ASN A 1 187 ? 24.693 -5.186 7.951 1.00 61.81 187 ASN A CA 1
ATOM 1308 C C . ASN A 1 187 ? 25.862 -5.440 6.986 1.00 61.81 187 ASN A C 1
ATOM 1310 O O . ASN A 1 187 ? 26.355 -6.566 6.886 1.00 61.81 187 ASN A O 1
ATOM 1314 N N . THR A 1 188 ? 26.320 -4.405 6.283 1.00 56.59 188 THR A N 1
ATOM 1315 C CA . THR A 1 188 ? 27.685 -4.400 5.758 1.00 56.59 188 THR A CA 1
ATOM 1316 C C . THR A 1 188 ? 28.585 -4.437 6.974 1.00 56.59 188 THR A C 1
ATOM 1318 O O . THR A 1 188 ? 28.606 -3.469 7.728 1.00 56.59 188 THR A O 1
ATOM 1321 N N . GLY A 1 189 ? 29.227 -5.582 7.210 1.00 52.50 189 GLY A N 1
ATOM 1322 C CA . GLY A 1 189 ? 30.218 -5.716 8.267 1.00 52.50 189 GLY A CA 1
ATOM 1323 C C . GLY A 1 189 ? 31.181 -4.535 8.203 1.00 52.50 189 GLY A C 1
ATOM 1324 O O . GLY A 1 189 ? 31.817 -4.318 7.171 1.00 52.50 189 GLY A O 1
ATOM 1325 N N . VAL A 1 190 ? 31.197 -3.759 9.280 1.00 44.38 190 VAL A N 1
ATOM 1326 C CA . VAL A 1 190 ? 32.343 -2.951 9.682 1.00 44.38 190 VAL A CA 1
ATOM 1327 C C . VAL A 1 190 ? 33.054 -3.711 10.784 1.00 44.38 190 VAL A C 1
ATOM 1329 O O . VAL A 1 190 ? 32.339 -4.281 11.642 1.00 44.38 190 VAL A O 1
#

Secondary structure (DSSP, 8-state):
--EEEEEEEEEE-HHHHTTS--EEPPPB---TT-EEEEEE-SSS-EEEEEESS-PPP-EETTEESSEEEPTT-EEEE--SSPP-EEEEEEEE--SS-EEEES-TT----TT-EEEEES-SSHHHHHHTSSEEEEEEETTEEEESS--TTSPPP-S-EEEEE-BEEEEEESSTT----EEEEEEEEPP---

pLDDT: mean 91.06, std 8.13, range [44.38, 98.0]

Radius of gyration: 18.29 Å; chains: 1; bounding box: 57×29×48 Å

Organism: NCBI:txid408172

Sequence (190 aa):
MSFRLIKQIGVITASTLGDDAAHATSAFTIGPRSSIRISEVGGQDAYVKVSNEGTAVTNSSGVSNGFCLKANSSVTIVPDEKVNSTVVISATVANPAVLTVQDPGHTLVAGQQVSLVGAAVAAWNTLVTDSNIASVTGTTITTDKNSASTAAYTGGGTLITCFKVSAINETAGSDAGIVVEEVVIGNTGV

Foldseek 3Di:
DDKDFPDFQDKQFLVNQQVLDKDKGFWDAADQQKKKKKFWDLQAKKFKDKDQLPDTWDADPLDIPGDIDGGGGMDIGDDPDHKWKFFFFFWDQFQQTKTFTDALPGPDAFSGFKAKPQFPQVQRRVQNGRWTFHGDDRRMTTTNGHRNPPDGGDGGIMIMGIIMMMMHGSDNSGRIMMIMTIIRDDDPDD